Protein AF-A0A1Q4WUP4-F1 (afdb_monomer_lite)

Radius of gyration: 22.48 Å; chains: 1; bounding box: 53×57×58 Å

Structure (mmCIF, N/CA/C/O backbone):
data_AF-A0A1Q4WUP4-F1
#
_entry.id   AF-A0A1Q4WUP4-F1
#
loop_
_atom_site.group_PDB
_atom_site.id
_atom_site.type_symbol
_atom_site.label_atom_id
_atom_site.label_alt_id
_atom_site.label_comp_id
_atom_site.label_asym_id
_atom_site.label_entity_id
_atom_site.label_seq_id
_atom_site.pdbx_PDB_ins_code
_atom_site.Cartn_x
_atom_site.Cartn_y
_atom_site.Cartn_z
_atom_site.occupancy
_atom_site.B_iso_or_equiv
_atom_site.auth_seq_id
_atom_site.auth_comp_id
_atom_site.auth_asym_id
_atom_site.auth_atom_id
_atom_site.pdbx_PDB_model_num
ATOM 1 N N . MET A 1 1 ? -27.050 18.415 -31.823 1.00 23.70 1 MET A N 1
ATOM 2 C CA . MET A 1 1 ? -27.023 16.938 -31.839 1.00 23.70 1 MET A CA 1
ATOM 3 C C . MET A 1 1 ? -26.229 16.479 -30.618 1.00 23.70 1 MET A C 1
ATOM 5 O O . MET A 1 1 ? -25.042 16.746 -30.554 1.00 23.70 1 MET A O 1
ATOM 9 N N . ARG A 1 2 ? -26.955 15.962 -29.613 1.00 24.05 2 ARG A N 1
ATOM 10 C CA . ARG A 1 2 ? -26.541 15.319 -28.342 1.00 24.05 2 ARG A CA 1
ATOM 11 C C . ARG A 1 2 ? -25.259 15.834 -27.649 1.00 24.05 2 ARG A C 1
ATOM 13 O O . ARG A 1 2 ? -24.230 15.171 -27.670 1.00 24.05 2 ARG A O 1
ATOM 20 N N . SER A 1 3 ? -25.378 16.960 -26.938 1.00 24.42 3 SER A N 1
ATOM 21 C CA . SER A 1 3 ? -24.489 17.292 -25.812 1.00 24.42 3 SER A CA 1
ATOM 22 C C . SER A 1 3 ? -24.912 16.484 -24.587 1.00 24.42 3 SER A C 1
ATOM 24 O O . SER A 1 3 ? -26.007 16.696 -24.068 1.00 24.42 3 SER A O 1
ATOM 26 N N . ALA A 1 4 ? -24.064 15.566 -24.127 1.00 25.55 4 ALA A N 1
ATOM 27 C CA . ALA A 1 4 ? -24.210 14.939 -22.818 1.00 25.55 4 ALA A CA 1
ATOM 28 C C . ALA A 1 4 ? -23.512 15.826 -21.779 1.00 25.55 4 ALA A C 1
ATOM 30 O O . ALA A 1 4 ? -22.285 15.887 -21.705 1.00 25.55 4 ALA A O 1
ATOM 31 N N . ALA A 1 5 ? -24.331 16.576 -21.048 1.00 26.98 5 ALA A N 1
ATOM 32 C CA . ALA A 1 5 ? -23.943 17.367 -19.896 1.00 26.98 5 ALA A CA 1
ATOM 33 C C . ALA A 1 5 ? -23.616 16.474 -18.685 1.00 26.98 5 ALA A C 1
ATOM 35 O O . ALA A 1 5 ? -24.105 15.352 -18.573 1.00 26.98 5 ALA A O 1
ATOM 36 N N . ALA A 1 6 ? -22.778 17.033 -17.811 1.00 30.06 6 ALA A N 1
ATOM 37 C CA . ALA A 1 6 ? -22.670 16.810 -16.373 1.00 30.06 6 ALA A CA 1
ATOM 38 C C . ALA A 1 6 ? -23.381 15.576 -15.777 1.00 30.06 6 ALA A C 1
ATOM 40 O O . ALA A 1 6 ? -24.581 15.590 -15.529 1.00 30.06 6 ALA A O 1
ATOM 41 N N . TRP A 1 7 ? -22.585 14.583 -15.382 1.00 23.78 7 TRP A N 1
ATOM 42 C CA . TRP A 1 7 ? -22.935 13.651 -14.310 1.00 23.78 7 TRP A CA 1
ATOM 43 C C . TRP A 1 7 ? -21.713 13.482 -13.417 1.00 23.78 7 TRP A C 1
ATOM 45 O O . TRP A 1 7 ? -20.848 12.658 -13.694 1.00 23.78 7 TRP A O 1
ATOM 55 N N . LEU A 1 8 ? -21.590 14.301 -12.371 1.00 30.02 8 LEU A N 1
ATOM 56 C CA . LEU A 1 8 ? -20.570 14.065 -11.342 1.00 30.02 8 LEU A CA 1
ATOM 57 C C . LEU A 1 8 ? -21.006 14.419 -9.918 1.00 30.02 8 LEU A C 1
ATOM 59 O O . LEU A 1 8 ? -20.163 14.500 -9.031 1.00 30.02 8 LEU A O 1
ATOM 63 N N . VAL A 1 9 ? -22.306 14.571 -9.653 1.00 33.84 9 VAL A N 1
ATOM 64 C CA . VAL A 1 9 ? -22.780 14.723 -8.272 1.00 33.84 9 VAL A CA 1
ATOM 65 C C . VAL A 1 9 ? -24.050 13.914 -8.045 1.00 33.84 9 VAL A C 1
ATOM 67 O O . VAL A 1 9 ? -25.156 14.369 -8.305 1.00 33.84 9 VAL A O 1
ATOM 70 N N . THR A 1 10 ? -23.875 12.707 -7.514 1.00 26.08 10 THR A N 1
ATOM 71 C CA . THR A 1 10 ? -24.864 12.019 -6.674 1.00 26.08 10 THR A CA 1
ATOM 72 C C . THR A 1 10 ? -24.106 11.238 -5.597 1.00 26.08 10 THR A C 1
ATOM 74 O O . THR A 1 10 ? -23.396 10.286 -5.891 1.00 26.08 10 THR A O 1
ATOM 77 N N . ALA A 1 11 ? -24.211 11.713 -4.351 1.00 27.56 11 ALA A N 1
ATOM 78 C CA . ALA A 1 11 ? -23.998 11.028 -3.063 1.00 27.56 11 ALA A CA 1
ATOM 79 C C . ALA A 1 11 ? -22.734 10.170 -2.782 1.00 27.56 11 ALA A C 1
ATOM 81 O O . ALA A 1 11 ? -22.599 9.693 -1.659 1.00 27.56 11 ALA A O 1
ATOM 82 N N . ALA A 1 12 ? -21.773 10.011 -3.694 1.00 32.06 12 ALA A N 1
ATOM 83 C CA . ALA A 1 12 ? -20.482 9.378 -3.414 1.00 32.06 12 ALA A CA 1
ATOM 84 C C . ALA A 1 12 ? -19.382 10.448 -3.366 1.00 32.06 12 ALA A C 1
ATOM 86 O O . ALA A 1 12 ? -19.110 11.115 -4.366 1.00 32.06 12 ALA A O 1
ATOM 87 N N . ARG A 1 13 ? -18.738 10.626 -2.201 1.00 48.69 13 ARG A N 1
ATOM 88 C CA . ARG A 1 13 ? -17.675 11.634 -1.987 1.00 48.69 13 ARG A CA 1
ATOM 89 C C . ARG A 1 13 ? -16.483 11.465 -2.944 1.00 48.69 13 ARG A C 1
ATOM 91 O O . ARG A 1 13 ? -15.743 12.421 -3.155 1.00 48.69 13 ARG A O 1
ATOM 98 N N . SER A 1 14 ? -16.338 10.303 -3.584 1.00 53.84 14 SER A N 1
ATOM 99 C CA . SER A 1 14 ? -15.591 10.157 -4.835 1.00 53.84 14 SER A CA 1
ATOM 100 C C . SER A 1 14 ? -16.327 9.207 -5.785 1.00 53.84 14 SER A C 1
ATOM 102 O O . SER A 1 14 ? -16.764 8.136 -5.375 1.00 53.84 14 SER A O 1
ATOM 104 N N . SER A 1 15 ? -16.498 9.608 -7.045 1.00 65.94 15 SER A N 1
ATOM 105 C CA . SER A 1 15 ? -17.087 8.759 -8.101 1.00 65.94 15 SER A CA 1
ATOM 106 C C . SER A 1 15 ? -16.100 8.465 -9.231 1.00 65.94 15 SER A C 1
ATOM 108 O O . SER A 1 15 ? -16.466 7.845 -10.221 1.00 65.94 15 SER A O 1
ATOM 110 N N . ALA A 1 16 ? -14.861 8.948 -9.117 1.00 75.06 16 ALA A N 1
ATOM 111 C CA . ALA A 1 16 ? -13.862 8.893 -10.170 1.00 75.06 16 ALA A CA 1
ATOM 112 C C . ALA A 1 16 ? -12.556 8.305 -9.629 1.00 75.06 16 ALA A C 1
ATOM 114 O O . ALA A 1 16 ? -11.895 8.889 -8.769 1.00 75.06 16 ALA A O 1
ATOM 115 N N . MET A 1 17 ? -12.193 7.138 -10.143 1.00 84.88 17 MET A N 1
ATOM 116 C CA . MET A 1 17 ? -10.992 6.406 -9.795 1.00 84.88 17 MET A CA 1
ATOM 117 C C . MET A 1 17 ? -9.882 6.702 -10.805 1.00 84.88 17 MET A C 1
ATOM 119 O O . MET A 1 17 ? -10.059 6.590 -12.018 1.00 84.88 17 MET A O 1
ATOM 123 N N . SER A 1 18 ? -8.713 7.078 -10.288 1.00 86.31 18 SER A N 1
ATOM 124 C CA . SER A 1 18 ? -7.544 7.412 -11.103 1.00 86.31 18 SER A CA 1
ATOM 125 C C . SER A 1 18 ? -6.927 6.190 -11.802 1.00 86.31 18 SER A C 1
ATOM 127 O O . SER A 1 18 ? -7.108 5.051 -11.369 1.00 86.31 18 SER A O 1
ATOM 129 N N . VAL A 1 19 ? -6.111 6.444 -12.831 1.00 85.50 19 VAL A N 1
ATOM 130 C CA . VAL A 1 19 ? -5.297 5.424 -13.523 1.00 85.50 19 VAL A CA 1
ATOM 131 C C . VAL A 1 19 ? -4.411 4.651 -12.536 1.00 85.50 19 VAL A C 1
ATOM 133 O O . VAL A 1 19 ? -4.294 3.425 -12.609 1.00 85.50 19 VAL A O 1
ATOM 136 N N . SER A 1 20 ? -3.806 5.362 -11.576 1.00 85.19 20 SER A N 1
ATOM 137 C CA . SER A 1 20 ? -2.980 4.754 -10.528 1.00 85.19 20 SER A CA 1
ATOM 138 C C . SER A 1 20 ? -3.799 3.812 -9.646 1.00 85.19 20 SER A C 1
ATOM 140 O O . SER A 1 20 ? -3.404 2.670 -9.435 1.00 85.19 20 SER A O 1
ATOM 142 N N . SER A 1 21 ? -4.980 4.243 -9.198 1.00 88.25 21 SER A N 1
ATOM 143 C CA . SER A 1 21 ? -5.885 3.423 -8.386 1.00 88.25 21 SER A CA 1
ATOM 144 C C . SER A 1 21 ? -6.366 2.168 -9.128 1.00 88.25 21 SER A C 1
ATOM 146 O O . SER A 1 21 ? -6.365 1.093 -8.537 1.00 88.25 21 SER A O 1
ATOM 148 N N . CYS A 1 22 ? -6.678 2.265 -10.426 1.00 89.19 22 CYS A N 1
ATOM 149 C CA . CYS A 1 22 ? -7.007 1.090 -11.244 1.00 89.19 22 CYS A CA 1
ATOM 150 C C . CYS A 1 22 ? -5.829 0.104 -11.287 1.00 89.19 22 CYS A C 1
ATOM 152 O O . CYS A 1 22 ? -6.005 -1.090 -11.066 1.00 89.19 22 CYS A O 1
ATOM 154 N N . SER A 1 23 ? -4.608 0.619 -11.458 1.00 85.69 23 SER A N 1
ATOM 155 C CA . SER A 1 23 ? -3.386 -0.196 -11.446 1.00 85.69 23 SER A CA 1
ATOM 156 C C . SER A 1 23 ? -3.127 -0.860 -10.083 1.00 85.69 23 SER A C 1
ATOM 158 O O . SER A 1 23 ? -2.614 -1.972 -10.027 1.00 85.69 23 SER A O 1
ATOM 160 N N . GLN A 1 24 ? -3.481 -0.204 -8.970 1.00 88.25 24 GLN A N 1
ATOM 161 C CA . GLN A 1 24 ? -3.378 -0.789 -7.623 1.00 88.25 24 GLN A CA 1
ATOM 162 C C . GLN A 1 24 ? -4.351 -1.943 -7.396 1.00 88.25 24 GLN A C 1
ATOM 164 O O . GLN A 1 24 ? -4.005 -2.911 -6.716 1.00 88.25 24 GLN A O 1
ATOM 169 N N . LEU A 1 25 ? -5.573 -1.811 -7.916 1.00 90.44 25 LEU A N 1
ATOM 170 C CA . LEU A 1 25 ? -6.587 -2.856 -7.833 1.00 90.44 25 LEU A CA 1
ATOM 171 C C . LEU A 1 25 ? -6.236 -4.030 -8.744 1.00 90.44 25 LEU A C 1
ATOM 173 O O . LEU A 1 25 ? -6.410 -5.176 -8.349 1.00 90.44 25 LEU A O 1
ATOM 177 N N . ASP A 1 26 ? -5.689 -3.764 -9.927 1.00 90.12 26 ASP A N 1
ATOM 178 C CA . ASP A 1 26 ? -5.221 -4.789 -10.864 1.00 90.12 26 ASP A CA 1
ATOM 179 C C . ASP A 1 26 ? -4.095 -5.638 -10.270 1.00 90.12 26 ASP A C 1
ATOM 181 O O . ASP A 1 26 ? -4.154 -6.870 -10.296 1.00 90.12 26 ASP A O 1
ATOM 185 N N . ALA A 1 27 ? -3.146 -4.973 -9.604 1.00 86.69 27 ALA A N 1
ATOM 186 C CA . ALA A 1 27 ? -2.100 -5.612 -8.815 1.00 86.69 27 ALA A CA 1
ATOM 187 C C . ALA A 1 27 ? -2.635 -6.427 -7.621 1.00 86.69 27 ALA A C 1
ATOM 189 O O . ALA A 1 27 ? -1.848 -7.028 -6.908 1.00 86.69 27 ALA A O 1
ATOM 190 N N . ARG A 1 28 ? -3.952 -6.451 -7.374 1.00 87.88 28 ARG A N 1
ATOM 191 C CA . ARG A 1 28 ? -4.638 -7.292 -6.373 1.00 87.88 28 ARG A CA 1
ATOM 192 C C . ARG A 1 28 ? -5.738 -8.167 -6.985 1.00 87.88 28 ARG A C 1
ATOM 194 O O . ARG A 1 28 ? -6.458 -8.825 -6.243 1.00 87.88 28 ARG A O 1
ATOM 201 N N . GLY A 1 29 ? -5.871 -8.170 -8.315 1.00 89.19 29 GLY A N 1
ATOM 202 C CA . GLY A 1 29 ? -6.902 -8.914 -9.043 1.00 89.19 29 GLY A CA 1
ATOM 203 C C . GLY A 1 29 ? -8.320 -8.342 -8.927 1.00 89.19 29 GLY A C 1
ATOM 204 O O . GLY A 1 29 ? -9.273 -9.025 -9.271 1.00 89.19 29 GLY A O 1
ATOM 205 N N . LEU A 1 30 ? -8.484 -7.105 -8.450 1.00 91.31 30 LEU A N 1
ATOM 206 C CA . LEU A 1 30 ? -9.796 -6.512 -8.149 1.00 91.31 30 LEU A CA 1
ATOM 207 C C . LEU A 1 30 ? -10.330 -5.584 -9.247 1.00 91.31 30 LEU A C 1
ATOM 209 O O . LEU A 1 30 ? -11.505 -5.219 -9.230 1.00 91.31 30 LEU A O 1
ATOM 213 N N . VAL A 1 31 ? -9.481 -5.149 -10.184 1.00 91.69 31 VAL A N 1
ATOM 214 C CA . VAL A 1 31 ? -9.868 -4.105 -11.148 1.00 91.69 31 VAL A CA 1
ATOM 215 C C . VAL A 1 31 ? -11.014 -4.545 -12.057 1.00 91.69 31 VAL A C 1
ATOM 217 O O . VAL A 1 31 ? -11.894 -3.739 -12.332 1.00 91.69 31 VAL A O 1
ATOM 220 N N . GLU A 1 32 ? -11.043 -5.810 -12.484 1.00 90.50 32 GLU A N 1
ATOM 221 C CA . GLU A 1 32 ? -12.048 -6.313 -13.428 1.00 90.50 32 GLU A CA 1
ATOM 222 C C . GLU A 1 32 ? -13.454 -6.293 -12.820 1.00 90.50 32 GLU A C 1
ATOM 224 O O . GLU A 1 32 ? -14.410 -5.881 -13.478 1.00 90.50 32 GLU A O 1
ATOM 229 N N . GLU A 1 33 ? -13.584 -6.664 -11.543 1.00 90.25 33 GLU A N 1
ATOM 230 C CA . GLU A 1 33 ? -14.859 -6.611 -10.824 1.00 90.25 33 GLU A CA 1
ATOM 231 C C . GLU A 1 33 ? -15.370 -5.169 -10.690 1.00 90.25 33 GLU A C 1
ATOM 233 O O . GLU A 1 33 ? -16.548 -4.881 -10.941 1.00 90.25 33 GLU A O 1
ATOM 238 N N . VAL A 1 34 ? -14.480 -4.247 -10.317 1.00 90.12 34 VAL A N 1
ATOM 239 C CA . VAL A 1 34 ? -14.840 -2.844 -10.084 1.00 90.12 34 VAL A CA 1
ATOM 240 C C . VAL A 1 34 ? -15.124 -2.105 -11.394 1.00 90.12 34 VAL A C 1
ATOM 242 O O . VAL A 1 34 ? -16.024 -1.268 -11.439 1.00 90.12 34 VAL A O 1
ATOM 245 N N . ASP A 1 35 ? -14.403 -2.427 -12.466 1.00 89.12 35 ASP A N 1
ATOM 246 C CA . ASP A 1 35 ? -14.624 -1.871 -13.804 1.00 89.12 35 ASP A CA 1
ATOM 247 C C . ASP A 1 35 ? -15.947 -2.373 -14.396 1.00 89.12 35 ASP A C 1
ATOM 249 O O . ASP A 1 35 ? -16.762 -1.573 -14.850 1.00 89.12 35 ASP A O 1
ATOM 253 N N . ARG A 1 36 ? -16.242 -3.677 -14.272 1.00 88.31 36 ARG A N 1
ATOM 254 C CA . ARG A 1 36 ? -17.520 -4.272 -14.706 1.00 88.31 36 ARG A CA 1
ATOM 255 C C . ARG A 1 36 ? -18.736 -3.640 -14.026 1.00 88.31 36 ARG A C 1
ATOM 257 O O . ARG A 1 36 ? -19.803 -3.571 -14.626 1.00 88.31 36 ARG A O 1
ATOM 264 N N . THR A 1 37 ? -18.591 -3.222 -12.771 1.00 84.06 37 THR A N 1
ATOM 265 C CA . THR A 1 37 ? -19.657 -2.561 -11.996 1.00 84.06 37 THR A CA 1
ATOM 266 C C . THR A 1 37 ? -19.606 -1.032 -12.079 1.00 84.06 37 THR A C 1
ATOM 268 O O . THR A 1 37 ? -20.453 -0.354 -11.493 1.00 84.06 37 THR A O 1
ATOM 271 N N . GLY A 1 38 ? -18.631 -0.480 -12.805 1.00 82.50 38 GLY A N 1
ATOM 272 C CA . GLY A 1 38 ? -18.501 0.945 -13.068 1.00 82.50 38 GLY A CA 1
ATOM 273 C C . GLY A 1 38 ? -19.597 1.472 -13.992 1.00 82.50 38 GLY A C 1
ATOM 274 O O . GLY A 1 38 ? -20.246 0.734 -14.729 1.00 82.50 38 GLY A O 1
ATOM 275 N N . VAL A 1 39 ? -19.800 2.787 -13.958 1.00 78.62 39 VAL A N 1
ATOM 276 C CA . VAL A 1 39 ? -20.812 3.475 -14.777 1.00 78.62 39 VAL A CA 1
ATOM 277 C C . VAL A 1 39 ? -20.233 4.039 -16.075 1.00 78.62 39 VAL A C 1
ATOM 279 O O . VAL A 1 39 ? -20.983 4.440 -16.961 1.00 78.62 39 VAL A O 1
ATOM 282 N N . GLY A 1 40 ? -18.905 4.080 -16.210 1.00 79.56 40 GLY A N 1
ATOM 283 C CA . GLY A 1 40 ? -18.258 4.488 -17.450 1.00 79.56 40 GLY A CA 1
ATOM 284 C C . GLY A 1 40 ? -16.761 4.725 -17.317 1.00 79.56 40 GLY A C 1
ATOM 285 O O . GLY A 1 40 ? -16.195 4.736 -16.225 1.00 79.56 40 GLY A O 1
ATOM 286 N N . ARG A 1 41 ? -16.118 4.954 -18.459 1.00 85.69 41 ARG A N 1
ATOM 287 C CA . ARG A 1 41 ? -14.691 5.265 -18.562 1.00 85.69 41 ARG A CA 1
ATOM 288 C C . ARG A 1 41 ? -14.530 6.620 -19.233 1.00 85.69 41 ARG A C 1
ATOM 290 O O . ARG A 1 41 ? -15.128 6.871 -20.275 1.00 85.69 41 ARG A O 1
ATOM 297 N N . VAL A 1 42 ? -13.714 7.483 -18.642 1.00 79.75 42 VAL A N 1
ATOM 298 C CA . VAL A 1 42 ? -13.360 8.787 -19.210 1.00 79.75 42 VAL A CA 1
ATOM 299 C C . VAL A 1 42 ? -11.942 8.695 -19.751 1.00 79.75 42 VAL A C 1
ATOM 301 O O . VAL A 1 42 ? -10.999 8.571 -18.975 1.00 79.75 42 VAL A O 1
ATOM 304 N N . THR A 1 43 ? -11.785 8.742 -21.072 1.00 82.25 43 THR A N 1
ATOM 305 C CA . THR A 1 43 ? -10.479 8.750 -21.763 1.00 82.25 43 THR A CA 1
ATOM 306 C C . THR A 1 43 ? -9.966 10.161 -22.025 1.00 82.25 43 THR A C 1
ATOM 308 O O . THR A 1 43 ? -8.778 10.363 -22.252 1.00 82.25 43 THR A O 1
ATOM 311 N N . ASP A 1 44 ? -10.847 11.155 -21.950 1.00 78.81 44 ASP A N 1
ATOM 312 C CA . ASP A 1 44 ? -10.556 12.531 -22.319 1.00 78.81 44 ASP A CA 1
ATOM 313 C C . ASP A 1 44 ? -11.080 13.474 -21.248 1.00 78.81 44 ASP A C 1
ATOM 315 O O . ASP A 1 44 ? -12.285 13.577 -21.015 1.00 78.81 44 ASP A O 1
ATOM 319 N N . ILE A 1 45 ? -10.169 14.200 -20.607 1.00 72.19 45 ILE A N 1
ATOM 320 C CA . ILE A 1 45 ? -10.525 15.208 -19.613 1.00 72.19 45 ILE A CA 1
ATOM 321 C C . ILE A 1 45 ? -10.332 16.580 -20.243 1.00 72.19 45 ILE A C 1
ATOM 323 O O . ILE A 1 45 ? -9.222 16.957 -20.627 1.00 72.19 45 ILE A O 1
ATOM 327 N N . ARG A 1 46 ? -11.421 17.344 -20.324 1.00 66.94 46 ARG A N 1
ATOM 328 C CA . ARG A 1 46 ? -11.401 18.753 -20.721 1.00 66.94 46 ARG A CA 1
ATOM 329 C C . ARG A 1 46 ? -11.648 19.615 -19.491 1.00 66.94 46 ARG A C 1
ATOM 331 O O . ARG A 1 46 ? -12.767 19.711 -18.999 1.00 66.94 46 ARG A O 1
ATOM 338 N N . LEU A 1 47 ? -10.579 20.204 -18.968 1.00 57.59 47 LEU A N 1
ATOM 339 C CA . LEU A 1 47 ? -10.635 21.187 -17.890 1.00 57.59 47 LEU A CA 1
ATOM 340 C C . LEU A 1 47 ? -10.694 22.568 -18.538 1.00 57.59 47 LEU A C 1
ATOM 342 O O . LEU A 1 47 ? -9.690 23.066 -19.059 1.00 57.59 47 LEU A O 1
ATOM 346 N N . PHE A 1 48 ? -11.890 23.161 -18.529 1.00 57.28 48 PHE A N 1
ATOM 347 C CA . PHE A 1 48 ? -12.221 24.325 -19.357 1.00 57.28 48 PHE A CA 1
ATOM 348 C C . PHE A 1 48 ? -12.010 24.025 -20.861 1.00 57.28 48 PHE A C 1
ATOM 350 O O . PHE A 1 48 ? -11.674 22.908 -21.252 1.00 57.28 48 PHE A O 1
ATOM 357 N N . GLU A 1 49 ? -12.165 25.013 -21.743 1.00 54.22 49 GLU A N 1
ATOM 358 C CA . GLU A 1 49 ? -11.941 24.826 -23.193 1.00 54.22 49 GLU A CA 1
ATOM 359 C C . GLU A 1 49 ? -10.455 24.692 -23.591 1.00 54.22 49 GLU A C 1
ATOM 361 O O . GLU A 1 49 ? -10.118 24.709 -24.772 1.00 54.22 49 GLU A O 1
ATOM 366 N N . ARG A 1 50 ? -9.526 24.610 -22.627 1.00 57.03 50 ARG A N 1
ATOM 367 C CA . ARG A 1 50 ? -8.093 24.855 -22.883 1.00 57.03 50 ARG A CA 1
ATOM 368 C C . ARG A 1 50 ? -7.139 23.771 -22.434 1.00 57.03 50 ARG A C 1
ATOM 370 O O . ARG A 1 50 ? -6.055 23.664 -23.004 1.00 57.03 50 ARG A O 1
ATOM 377 N N . VAL A 1 51 ? -7.498 23.001 -21.413 1.00 59.31 51 VAL A N 1
ATOM 378 C CA . VAL A 1 51 ? -6.665 21.900 -20.935 1.00 59.31 51 VAL A CA 1
ATOM 379 C C . VAL A 1 51 ? -7.346 20.610 -21.344 1.00 59.31 51 VAL A C 1
ATOM 381 O O . VAL A 1 51 ? -8.305 20.172 -20.717 1.00 59.31 51 VAL A O 1
ATOM 384 N N . HIS A 1 52 ? -6.838 20.021 -22.422 1.00 71.75 52 HIS A N 1
ATOM 385 C CA . HIS A 1 52 ? -7.222 18.689 -22.865 1.00 71.75 52 HIS A CA 1
ATOM 386 C C . HIS A 1 52 ? -6.148 17.700 -22.421 1.00 71.75 52 HIS A C 1
ATOM 388 O O . HIS A 1 52 ? -4.970 17.829 -22.766 1.00 71.75 52 HIS A O 1
ATOM 394 N N . VAL A 1 53 ? -6.557 16.744 -21.599 1.00 74.62 53 VAL A N 1
ATOM 395 C CA . VAL A 1 53 ? -5.746 15.600 -21.203 1.00 74.62 53 VAL A CA 1
ATOM 396 C C . VAL A 1 53 ? -6.345 14.377 -21.881 1.00 74.62 53 VAL A C 1
ATOM 398 O O . VAL A 1 53 ? -7.400 13.895 -21.477 1.00 74.62 53 VAL A O 1
ATOM 401 N N . ASP A 1 54 ? -5.664 13.921 -22.925 1.00 80.69 54 ASP A N 1
ATOM 402 C CA . ASP A 1 54 ? -5.923 12.654 -23.604 1.00 80.69 54 ASP A CA 1
ATOM 403 C C . ASP A 1 54 ? -5.224 11.541 -22.808 1.00 80.69 54 ASP A C 1
ATOM 405 O O . ASP A 1 54 ? -3.993 11.426 -22.810 1.00 80.69 54 ASP A O 1
ATOM 409 N N . LEU A 1 55 ? -6.013 10.774 -22.056 1.00 81.44 55 LEU A N 1
ATOM 410 C CA . LEU A 1 55 ? -5.538 9.645 -21.260 1.00 81.44 55 LEU A CA 1
ATOM 411 C C . LEU A 1 55 ? -5.241 8.424 -22.135 1.00 81.44 55 LEU A C 1
ATOM 413 O O . LEU A 1 55 ? -4.411 7.610 -21.737 1.00 81.44 55 LEU A O 1
ATOM 417 N N . GLY A 1 56 ? -5.828 8.346 -23.336 1.00 82.19 56 GLY A N 1
ATOM 418 C CA . GLY A 1 56 ? -5.608 7.291 -24.329 1.00 82.19 56 GLY A CA 1
ATOM 419 C C . GLY A 1 56 ? -4.142 7.130 -24.737 1.00 82.19 56 GLY A C 1
ATOM 420 O O . GLY A 1 56 ? -3.706 6.044 -25.107 1.00 82.19 56 GLY A O 1
ATOM 421 N N . ARG A 1 57 ? -3.352 8.203 -24.619 1.00 80.88 57 ARG A N 1
ATOM 422 C CA . ARG A 1 57 ? -1.911 8.213 -24.927 1.00 80.88 57 ARG A CA 1
ATOM 423 C C . ARG A 1 57 ? -1.016 7.787 -23.767 1.00 80.88 57 ARG A C 1
ATOM 425 O O . ARG A 1 57 ? 0.208 7.801 -23.909 1.00 80.88 57 ARG A O 1
ATOM 432 N N . LEU A 1 58 ? -1.581 7.483 -22.601 1.00 80.88 58 LEU A N 1
ATOM 433 C CA . LEU A 1 58 ? -0.781 7.049 -21.464 1.00 80.88 58 LEU A CA 1
ATOM 434 C C . LEU A 1 58 ? -0.270 5.623 -21.696 1.00 80.88 58 LEU A C 1
ATOM 436 O O . LEU A 1 58 ? -1.045 4.762 -22.106 1.00 80.88 58 LEU A O 1
ATOM 440 N N . PRO A 1 59 ? 1.003 5.334 -21.371 1.00 79.56 59 PRO A N 1
ATOM 441 C CA . PRO A 1 59 ? 1.544 3.980 -21.406 1.00 79.56 59 PRO A CA 1
ATOM 442 C C . PRO A 1 59 ? 1.039 3.188 -20.187 1.00 79.56 59 PRO A C 1
ATOM 444 O O . PRO A 1 59 ? 1.794 2.858 -19.277 1.00 79.56 59 PRO A O 1
ATOM 447 N N . SER A 1 60 ? -0.270 2.955 -20.127 1.00 82.44 60 SER A N 1
ATOM 448 C CA . SER A 1 60 ? -0.957 2.232 -19.060 1.00 82.44 60 SER A CA 1
ATOM 449 C C . SER A 1 60 ? -1.999 1.298 -19.664 1.00 82.44 60 SER A C 1
ATOM 451 O O . SER A 1 60 ? -2.613 1.626 -20.674 1.00 82.44 60 SER A O 1
ATOM 453 N N . ARG A 1 61 ? -2.238 0.158 -19.005 1.00 84.00 61 ARG A N 1
ATOM 454 C CA . ARG A 1 61 ? -3.365 -0.740 -19.311 1.00 84.00 61 ARG A CA 1
ATOM 455 C C . ARG A 1 61 ? -4.725 -0.095 -19.036 1.00 84.00 61 ARG A C 1
ATOM 457 O O . ARG A 1 61 ? -5.722 -0.508 -19.618 1.00 84.00 61 ARG A O 1
ATOM 464 N N 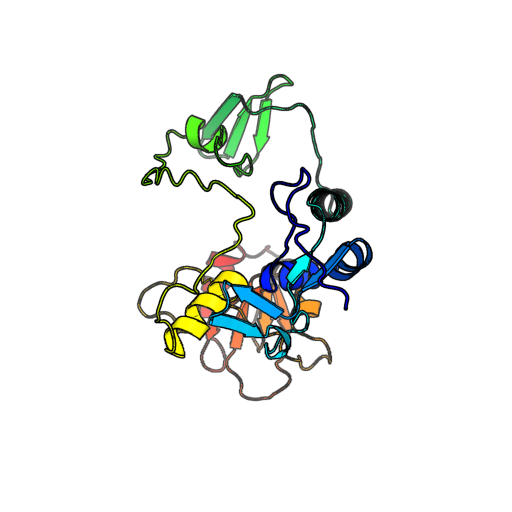. PHE A 1 62 ? -4.750 0.940 -18.195 1.00 88.31 62 PHE A N 1
ATOM 465 C CA . PHE A 1 62 ? -5.949 1.682 -17.819 1.00 88.31 62 PHE A CA 1
ATOM 466 C C . PHE A 1 62 ? -5.833 3.138 -18.293 1.00 88.31 62 PHE A C 1
ATOM 468 O O . PHE A 1 62 ? -5.739 4.040 -17.461 1.00 88.31 62 PHE A O 1
ATOM 475 N N . PRO A 1 63 ? -5.789 3.416 -19.613 1.00 89.00 63 PRO A N 1
ATOM 476 C CA . PRO A 1 63 ? -5.627 4.768 -20.153 1.00 89.00 63 PRO A CA 1
ATOM 477 C C . PRO A 1 63 ? -6.936 5.582 -20.046 1.00 89.00 63 PRO A C 1
ATOM 479 O O . PRO A 1 63 ? -7.378 6.237 -20.987 1.00 89.00 63 PRO A O 1
ATOM 482 N N . TYR A 1 64 ? -7.599 5.497 -18.894 1.00 82.12 64 TYR A N 1
ATOM 483 C CA . TYR A 1 64 ? -8.881 6.106 -18.581 1.00 82.12 64 TYR A CA 1
ATOM 484 C C . TYR A 1 64 ? -9.027 6.332 -17.074 1.00 82.12 64 TYR A C 1
ATOM 486 O O . TYR A 1 64 ? -8.408 5.665 -16.247 1.00 82.12 64 TYR A O 1
ATOM 494 N N . MET A 1 65 ? -9.886 7.277 -16.714 1.00 84.56 65 MET A N 1
ATOM 495 C CA . MET A 1 65 ? -10.424 7.416 -15.368 1.00 84.56 65 MET A CA 1
ATOM 496 C C . MET A 1 65 ? -11.702 6.582 -15.282 1.00 84.56 65 MET A C 1
ATOM 498 O O . MET A 1 65 ? -12.610 6.752 -16.099 1.00 84.56 65 MET A O 1
ATOM 502 N N . LEU A 1 66 ? -11.763 5.660 -14.326 1.00 85.31 66 LEU A N 1
ATOM 503 C CA . LEU A 1 66 ? -12.933 4.811 -14.135 1.00 85.31 66 LEU A CA 1
ATOM 504 C C . LEU A 1 66 ? -13.956 5.560 -13.284 1.00 85.31 66 LEU A C 1
ATOM 506 O O . LEU A 1 66 ? -13.662 5.948 -12.155 1.00 85.31 66 LEU A O 1
ATOM 510 N N . ILE A 1 67 ? -15.159 5.761 -13.812 1.00 84.19 67 ILE A N 1
ATOM 511 C CA . ILE A 1 67 ? -16.265 6.329 -13.051 1.00 84.19 67 ILE A CA 1
ATOM 512 C C . ILE A 1 67 ? -17.007 5.170 -12.398 1.00 84.19 67 ILE A C 1
ATOM 514 O O . ILE A 1 67 ? -17.602 4.333 -13.074 1.00 84.19 67 ILE A O 1
ATOM 518 N N . THR A 1 68 ? -16.941 5.095 -11.076 1.00 82.38 68 THR A N 1
ATOM 519 C CA . THR A 1 68 ? -17.588 4.044 -10.294 1.00 82.38 68 THR A CA 1
ATOM 520 C C . THR A 1 68 ? -17.994 4.606 -8.933 1.00 82.38 68 THR A C 1
ATOM 522 O O . THR A 1 68 ? -17.218 5.350 -8.323 1.00 82.38 68 THR A O 1
ATOM 525 N N . PRO A 1 69 ? -19.209 4.306 -8.448 1.00 80.31 69 PRO A N 1
ATOM 526 C CA . PRO A 1 69 ? -19.602 4.648 -7.092 1.00 80.31 69 PRO A CA 1
ATOM 527 C C . PRO A 1 69 ? -18.628 4.084 -6.054 1.00 80.31 69 PRO A C 1
ATOM 529 O O . PRO A 1 69 ? -18.194 2.937 -6.151 1.00 80.31 69 PRO A O 1
ATOM 532 N N . GLN A 1 70 ? -18.347 4.864 -5.010 1.00 82.06 70 GLN A N 1
ATOM 533 C CA . GLN A 1 70 ? -17.432 4.466 -3.936 1.00 82.06 70 GLN A CA 1
ATOM 534 C C . GLN A 1 70 ? -17.799 3.111 -3.299 1.00 82.06 70 GLN A C 1
ATOM 536 O O . GLN A 1 70 ? -16.908 2.311 -3.025 1.00 82.06 70 GLN A O 1
ATOM 541 N N . TYR A 1 71 ? -19.095 2.806 -3.155 1.00 83.31 71 TYR A N 1
ATOM 542 C CA . TYR A 1 71 ? -19.553 1.544 -2.563 1.00 83.31 71 TYR A CA 1
ATOM 543 C C . TYR A 1 71 ? -19.130 0.301 -3.366 1.00 83.31 71 TYR A C 1
ATOM 545 O O . TYR A 1 71 ? -18.966 -0.766 -2.782 1.00 83.31 71 TYR A O 1
ATOM 553 N N . ASN A 1 72 ? -18.932 0.403 -4.689 1.00 87.62 72 ASN A N 1
ATOM 554 C CA . ASN A 1 72 ? -18.438 -0.724 -5.490 1.00 87.62 72 ASN A CA 1
ATOM 555 C C . ASN A 1 72 ? -16.993 -1.058 -5.115 1.00 87.62 72 ASN A C 1
ATOM 557 O O . ASN A 1 72 ? -16.640 -2.227 -4.984 1.00 87.62 72 ASN A O 1
ATOM 561 N N . VAL A 1 73 ? -16.178 -0.019 -4.916 1.00 90.19 73 VAL A N 1
ATOM 562 C CA . VAL A 1 73 ? -14.779 -0.156 -4.504 1.00 90.19 73 VAL A CA 1
ATOM 563 C C . VAL A 1 73 ? -14.704 -0.713 -3.086 1.00 90.19 73 VAL A C 1
ATOM 565 O O . VAL A 1 73 ? -13.985 -1.677 -2.846 1.00 90.19 73 VAL A O 1
ATOM 568 N N . GLU A 1 74 ? -15.472 -0.143 -2.155 1.00 91.38 74 GLU A N 1
ATOM 569 C CA . GLU A 1 74 ? -15.509 -0.594 -0.760 1.00 91.38 74 GLU A CA 1
ATOM 570 C C . GLU A 1 74 ? -15.974 -2.043 -0.640 1.00 91.38 74 GLU A C 1
ATOM 572 O O . GLU A 1 74 ? -15.359 -2.811 0.093 1.00 91.38 74 GLU A O 1
ATOM 577 N N . ARG A 1 75 ? -16.996 -2.450 -1.404 1.00 91.06 75 ARG A N 1
ATOM 578 C CA . ARG A 1 75 ? -17.473 -3.838 -1.427 1.00 91.06 75 ARG A CA 1
ATOM 579 C C . ARG A 1 75 ? -16.393 -4.806 -1.910 1.00 91.06 75 ARG A C 1
ATOM 581 O O . ARG A 1 75 ? -16.177 -5.820 -1.252 1.00 91.06 75 ARG A O 1
ATOM 588 N N . ALA A 1 76 ? -15.713 -4.494 -3.014 1.00 91.94 76 ALA A N 1
ATOM 589 C CA . ALA A 1 76 ? -14.644 -5.345 -3.545 1.00 91.94 76 ALA A CA 1
ATOM 590 C C . ALA A 1 76 ? -13.466 -5.456 -2.559 1.00 91.94 76 ALA A C 1
ATOM 592 O O . ALA A 1 76 ? -12.943 -6.543 -2.316 1.00 91.94 76 ALA A O 1
ATOM 593 N N . LEU A 1 77 ? -13.076 -4.340 -1.931 1.00 92.81 77 LEU A N 1
ATOM 594 C CA . LEU A 1 77 ? -12.018 -4.327 -0.918 1.00 92.81 77 LEU A CA 1
ATOM 595 C C . LEU A 1 77 ? -12.414 -5.096 0.347 1.00 92.81 77 LEU A C 1
ATOM 597 O O . LEU A 1 77 ? -11.598 -5.848 0.873 1.00 92.81 77 LEU A O 1
ATOM 601 N N . LEU A 1 78 ? -13.652 -4.932 0.818 1.00 93.44 78 LEU A N 1
ATOM 602 C CA . LEU A 1 78 ? -14.183 -5.641 1.980 1.00 93.44 78 LEU A CA 1
ATOM 603 C C . LEU A 1 78 ? -14.199 -7.152 1.741 1.00 93.44 78 LEU A C 1
ATOM 605 O O . LEU A 1 78 ? -13.689 -7.900 2.570 1.00 93.44 78 LEU A O 1
ATOM 609 N N . ALA A 1 79 ? -14.735 -7.591 0.599 1.00 92.25 79 ALA A N 1
ATOM 610 C CA . ALA A 1 79 ? -14.771 -9.003 0.234 1.00 92.25 79 ALA A CA 1
ATOM 611 C C . ALA A 1 79 ? -13.359 -9.605 0.222 1.00 92.25 79 ALA A C 1
ATOM 613 O O . ALA A 1 79 ? -13.114 -10.625 0.864 1.00 92.25 79 ALA A O 1
ATOM 614 N N . ARG A 1 80 ? -12.405 -8.914 -0.415 1.00 91.56 80 ARG A N 1
ATOM 615 C CA . ARG A 1 80 ? -11.010 -9.361 -0.475 1.00 91.56 80 ARG A CA 1
ATOM 616 C C . ARG A 1 80 ? -10.330 -9.396 0.891 1.00 91.56 80 ARG A C 1
ATOM 618 O O . ARG A 1 80 ? -9.532 -10.295 1.145 1.00 91.56 80 ARG A O 1
ATOM 625 N N . ALA A 1 81 ? -10.608 -8.418 1.753 1.00 92.44 81 ALA A N 1
ATOM 626 C CA . ALA A 1 81 ? -10.053 -8.369 3.101 1.00 92.44 81 ALA A CA 1
ATOM 627 C C . ALA A 1 81 ? -10.552 -9.550 3.945 1.00 92.44 81 ALA A C 1
ATOM 629 O O . ALA A 1 81 ? -9.748 -10.218 4.589 1.00 92.44 81 ALA A O 1
ATOM 630 N N . VAL A 1 82 ? -11.855 -9.841 3.895 1.00 94.62 82 VAL A N 1
ATOM 631 C CA . VAL A 1 82 ? -12.454 -10.981 4.604 1.00 94.62 82 VAL A CA 1
ATOM 632 C C . VAL A 1 82 ? -11.914 -12.309 4.070 1.00 94.62 82 VAL A C 1
ATOM 634 O O . VAL A 1 82 ? -11.543 -13.169 4.861 1.00 94.62 82 VAL A O 1
ATOM 637 N N . GLU A 1 83 ? -11.789 -12.463 2.749 1.00 92.06 83 GLU A N 1
ATOM 638 C CA . GLU A 1 83 ? -11.171 -13.645 2.126 1.00 92.06 83 GLU A CA 1
ATOM 639 C C . GLU A 1 83 ? -9.711 -13.840 2.570 1.00 92.06 83 GLU A C 1
ATOM 641 O O . GLU A 1 83 ? -9.255 -14.964 2.758 1.00 92.06 83 GLU A O 1
ATOM 646 N N . ALA A 1 84 ? -8.981 -12.746 2.796 1.00 89.31 84 ALA A N 1
ATOM 647 C CA . ALA A 1 84 ? -7.629 -12.777 3.348 1.00 89.31 84 ALA A CA 1
ATOM 648 C C . ALA A 1 84 ? -7.582 -13.034 4.871 1.00 89.31 84 ALA A C 1
ATOM 650 O O . ALA A 1 84 ? -6.495 -13.048 5.445 1.00 89.31 84 ALA A O 1
ATOM 651 N N . GLY A 1 85 ? -8.731 -13.223 5.530 1.00 93.44 85 GLY A N 1
ATOM 652 C CA . GLY A 1 85 ? -8.838 -13.518 6.961 1.00 93.44 85 GLY A CA 1
ATOM 653 C C . GLY A 1 85 ? -9.015 -12.297 7.867 1.00 93.44 85 GLY A C 1
ATOM 654 O O . GLY A 1 85 ? -8.933 -12.430 9.088 1.00 93.44 85 GLY A O 1
ATOM 655 N N . ALA A 1 86 ? -9.261 -11.102 7.319 1.00 95.31 86 ALA A N 1
ATOM 656 C CA . ALA A 1 86 ? -9.495 -9.916 8.138 1.00 95.31 86 ALA A CA 1
ATOM 657 C C . ALA A 1 86 ? -10.830 -10.013 8.895 1.00 95.31 86 ALA A C 1
ATOM 659 O O . ALA A 1 86 ? -11.888 -10.247 8.307 1.00 95.31 86 ALA A O 1
ATOM 660 N N . ARG A 1 87 ? -10.795 -9.754 10.206 1.00 94.88 87 ARG A N 1
ATOM 661 C CA . ARG A 1 87 ? -11.996 -9.609 11.034 1.00 94.88 87 ARG A CA 1
ATOM 662 C C . ARG A 1 87 ? -12.461 -8.156 11.020 1.00 94.88 87 ARG A C 1
ATOM 664 O O . ARG A 1 87 ? -11.742 -7.274 11.479 1.00 94.88 87 ARG A O 1
ATOM 671 N N . ILE A 1 88 ? -13.685 -7.923 10.554 1.00 94.62 88 ILE A N 1
ATOM 672 C CA . ILE A 1 88 ? -14.304 -6.595 10.545 1.00 94.62 88 ILE A CA 1
ATOM 673 C C . ILE A 1 88 ? -15.297 -6.498 11.697 1.00 94.62 88 ILE A C 1
ATOM 675 O O . ILE A 1 88 ? -16.221 -7.304 11.798 1.00 94.62 88 ILE A O 1
ATOM 679 N N . VAL A 1 89 ? -15.092 -5.517 12.573 1.00 93.00 89 VAL A N 1
ATOM 680 C CA . VAL A 1 89 ? -15.995 -5.224 13.687 1.00 93.00 89 VAL A CA 1
ATOM 681 C C . VAL A 1 89 ? -16.663 -3.885 13.406 1.00 93.00 89 VAL A C 1
ATOM 683 O O . VAL A 1 89 ? -16.002 -2.848 13.375 1.00 93.00 89 VAL A O 1
ATOM 686 N N . TYR A 1 90 ? -17.968 -3.924 13.156 1.00 92.94 90 TYR A N 1
ATOM 687 C CA . TYR A 1 90 ? -18.782 -2.727 12.970 1.00 92.94 90 TYR A CA 1
ATOM 688 C C . TYR A 1 90 ? -19.207 -2.144 14.318 1.00 92.94 90 TYR A C 1
ATOM 690 O O . TYR A 1 90 ? -19.097 -2.803 15.350 1.00 92.94 90 TYR A O 1
ATOM 698 N N . ASP A 1 91 ? -19.642 -0.883 14.299 1.00 91.62 91 ASP A N 1
ATOM 699 C CA . ASP A 1 91 ? -20.106 -0.143 15.482 1.00 91.62 91 ASP A CA 1
ATOM 700 C C . ASP A 1 91 ? -19.071 -0.042 16.624 1.00 91.62 91 ASP A C 1
ATOM 702 O O . ASP A 1 91 ? -19.393 0.268 17.769 1.00 91.62 91 ASP A O 1
ATOM 706 N N . ALA A 1 92 ? -17.791 -0.234 16.295 1.00 93.12 92 ALA A N 1
ATOM 707 C CA . ALA A 1 92 ? -16.655 -0.163 17.207 1.00 93.12 92 ALA A CA 1
ATOM 708 C C . ALA A 1 92 ? -15.881 1.153 17.022 1.00 93.12 92 ALA A C 1
ATOM 710 O O . ALA A 1 92 ? -14.726 1.170 16.596 1.00 93.12 92 ALA A O 1
ATOM 711 N N . ALA A 1 93 ? -16.533 2.283 17.307 1.00 94.31 93 ALA A N 1
ATOM 712 C CA . ALA A 1 93 ? -15.880 3.588 17.232 1.00 94.31 93 ALA A CA 1
ATOM 713 C C . ALA A 1 93 ? -14.734 3.689 18.256 1.00 94.31 93 ALA A C 1
ATOM 715 O O . ALA A 1 93 ? -14.939 3.435 19.444 1.00 94.31 93 ALA A O 1
ATOM 716 N N . VAL A 1 94 ? -13.544 4.078 17.790 1.00 94.81 94 VAL A N 1
ATOM 717 C CA . VAL A 1 94 ? -12.354 4.265 18.633 1.00 94.81 94 VAL A CA 1
ATOM 718 C C . VAL A 1 94 ? -12.511 5.513 19.494 1.00 94.81 94 VAL A C 1
ATOM 720 O O . VAL A 1 94 ? -12.724 6.606 18.969 1.00 94.81 94 VAL A O 1
ATOM 723 N N . THR A 1 95 ? -12.368 5.355 20.808 1.00 94.12 95 THR A N 1
ATOM 724 C CA . THR A 1 95 ? -12.472 6.450 21.785 1.00 94.12 95 THR A CA 1
ATOM 725 C C . THR A 1 95 ? -11.130 6.807 22.414 1.00 94.12 95 THR A C 1
ATOM 727 O O . THR A 1 95 ? -10.904 7.974 22.732 1.00 94.12 95 THR A O 1
ATOM 730 N N . ALA A 1 96 ? -10.222 5.840 22.554 1.00 94.00 96 ALA A N 1
ATOM 731 C CA . ALA A 1 96 ? -8.873 6.068 23.054 1.00 94.00 96 ALA A CA 1
ATOM 732 C C . ALA A 1 96 ? -7.874 5.075 22.451 1.00 94.00 96 ALA A C 1
ATOM 734 O O . ALA A 1 96 ? -8.233 3.970 22.045 1.00 94.00 96 ALA A O 1
ATOM 735 N N . VAL A 1 97 ? -6.607 5.490 22.411 1.00 96.25 97 VAL A N 1
ATOM 736 C CA . VAL A 1 97 ? -5.473 4.651 22.017 1.00 96.25 97 VAL A CA 1
ATOM 737 C C . VAL A 1 97 ? -4.373 4.819 23.058 1.00 96.25 97 VAL A C 1
ATOM 739 O O . VAL A 1 97 ? -3.992 5.945 23.378 1.00 96.25 97 VAL A O 1
ATOM 742 N N . ARG A 1 98 ? -3.869 3.706 23.590 1.00 93.69 98 ARG A N 1
ATOM 743 C CA . ARG A 1 98 ? -2.756 3.648 24.549 1.00 93.69 98 ARG A CA 1
ATOM 744 C C . ARG A 1 98 ? -1.685 2.710 23.999 1.00 93.69 98 ARG A C 1
ATOM 746 O O . ARG A 1 98 ? -2.021 1.760 23.309 1.00 93.69 98 ARG A O 1
ATOM 753 N N . GLN A 1 99 ? -0.409 2.969 24.259 1.00 94.00 99 GLN A N 1
ATOM 754 C CA . GLN A 1 99 ? 0.679 2.098 23.799 1.00 94.00 99 GLN A CA 1
ATOM 755 C C . GLN A 1 99 ? 1.775 1.968 24.851 1.00 94.00 99 GLN A C 1
ATOM 757 O O . GLN A 1 99 ? 1.981 2.880 25.654 1.00 94.00 99 GLN A O 1
ATOM 762 N N . ASP A 1 100 ? 2.486 0.849 24.807 1.00 92.50 100 ASP A N 1
ATOM 763 C CA . ASP A 1 100 ? 3.663 0.556 25.619 1.00 92.50 100 ASP A CA 1
ATOM 764 C C . ASP A 1 100 ? 4.751 -0.117 24.759 1.00 92.50 100 ASP A C 1
ATOM 766 O O . ASP A 1 100 ? 4.665 -0.142 23.532 1.00 92.50 100 ASP A O 1
ATOM 770 N N . ALA A 1 101 ? 5.804 -0.642 25.392 1.00 93.00 101 ALA A N 1
ATOM 771 C CA . ALA A 1 101 ? 6.935 -1.255 24.694 1.00 93.00 101 ALA A CA 1
ATOM 772 C C . ALA A 1 101 ? 6.579 -2.526 23.893 1.00 93.00 101 ALA A C 1
ATOM 774 O O . ALA A 1 101 ? 7.382 -2.967 23.075 1.00 93.00 101 ALA A O 1
ATOM 775 N N . THR A 1 102 ? 5.411 -3.122 24.133 1.00 92.19 102 THR A N 1
ATOM 776 C CA . THR A 1 102 ? 4.991 -4.418 23.579 1.00 92.19 102 THR A CA 1
ATOM 777 C C . THR A 1 102 ? 3.805 -4.320 22.622 1.00 92.19 102 THR A C 1
ATOM 779 O O . THR A 1 102 ? 3.414 -5.327 22.047 1.00 92.19 102 THR A O 1
ATOM 782 N N . GLY A 1 103 ? 3.197 -3.142 22.453 1.00 94.31 103 GLY A N 1
ATOM 783 C CA . GLY A 1 103 ? 2.084 -2.948 21.522 1.00 94.31 103 GLY A CA 1
ATOM 784 C C . GLY A 1 103 ? 1.156 -1.802 21.911 1.00 94.31 103 GLY A C 1
ATOM 785 O O . GLY A 1 103 ? 1.512 -0.917 22.692 1.00 94.31 103 GLY A O 1
ATOM 786 N N . ALA A 1 104 ? -0.054 -1.831 21.359 1.00 96.50 104 ALA A N 1
ATOM 787 C CA . ALA A 1 104 ? -1.071 -0.807 21.531 1.00 96.50 104 ALA A CA 1
ATOM 788 C C . ALA A 1 104 ? -2.452 -1.388 21.870 1.00 96.50 104 ALA A C 1
ATOM 790 O O . ALA A 1 104 ? -2.857 -2.448 21.393 1.00 96.50 104 ALA A O 1
ATOM 791 N N . GLU A 1 105 ? -3.184 -0.644 22.691 1.00 96.69 105 GLU A N 1
ATOM 792 C CA . GLU A 1 105 ? -4.569 -0.871 23.082 1.00 96.69 105 GLU A CA 1
ATOM 793 C C . GLU A 1 105 ? -5.476 0.187 22.475 1.00 96.69 105 GLU A C 1
ATOM 795 O O . GLU A 1 105 ? -5.164 1.380 22.484 1.00 96.69 105 GLU A O 1
ATOM 800 N N . VAL A 1 106 ? -6.625 -0.262 21.987 1.00 96.81 106 VAL A N 1
ATOM 801 C CA . VAL A 1 106 ? -7.667 0.576 21.406 1.00 96.81 106 VAL A CA 1
ATOM 802 C C . VAL A 1 106 ? -8.950 0.356 22.185 1.00 96.81 106 VAL A C 1
ATOM 804 O O . VAL A 1 106 ? -9.481 -0.756 22.203 1.00 96.81 106 VAL A O 1
ATOM 807 N N . ASP A 1 107 ? -9.461 1.417 22.799 1.00 96.12 107 ASP A N 1
ATOM 808 C CA . ASP A 1 107 ? -10.758 1.387 23.463 1.00 96.12 107 ASP A CA 1
ATOM 809 C C . ASP A 1 107 ? -11.868 1.739 22.478 1.00 96.12 107 ASP A C 1
ATOM 811 O O . ASP A 1 107 ? -11.747 2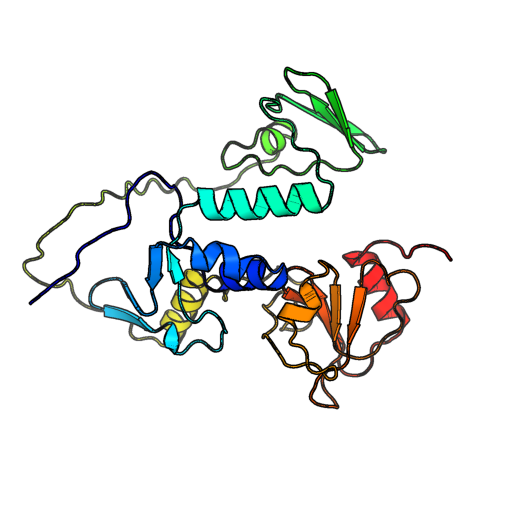.655 21.657 1.00 96.12 107 ASP A O 1
ATOM 815 N N . THR A 1 108 ? -12.978 1.024 22.604 1.00 95.38 108 THR A N 1
ATOM 816 C CA . THR A 1 108 ? -14.220 1.271 21.874 1.00 95.38 108 THR A CA 1
ATOM 817 C C . THR A 1 108 ? -15.404 1.148 22.829 1.00 95.38 108 THR A C 1
ATOM 819 O O . THR A 1 108 ? -15.265 0.632 23.940 1.00 95.38 108 THR A O 1
ATOM 822 N N . ALA A 1 109 ? -16.602 1.544 22.393 1.00 90.38 109 ALA A N 1
ATOM 823 C CA . ALA A 1 109 ? -17.819 1.320 23.180 1.00 90.38 109 ALA A CA 1
ATOM 824 C C . ALA A 1 109 ? -18.102 -0.176 23.449 1.00 90.38 109 ALA A C 1
ATOM 826 O O . ALA A 1 109 ? -18.756 -0.511 24.432 1.00 90.38 109 ALA A O 1
ATOM 827 N N . GLY A 1 110 ? -17.601 -1.068 22.586 1.00 89.25 110 GLY A N 1
ATOM 828 C CA . GLY A 1 110 ? -17.775 -2.519 22.688 1.00 89.25 110 GLY A CA 1
ATOM 829 C C . GLY A 1 110 ? -16.660 -3.254 23.441 1.00 89.25 110 GLY A C 1
ATOM 830 O O . GLY A 1 110 ? -16.698 -4.480 23.498 1.00 89.25 110 GLY A O 1
ATOM 831 N N . GLY A 1 111 ? -15.667 -2.541 23.986 1.00 93.06 111 GLY A N 1
ATOM 832 C CA . GLY A 1 111 ? -14.531 -3.118 24.712 1.00 93.06 111 GLY A CA 1
ATOM 833 C C . GLY A 1 111 ? -13.165 -2.674 24.181 1.00 93.06 111 GLY A C 1
ATOM 834 O O . GLY A 1 111 ? -13.073 -1.830 23.284 1.00 93.06 111 GLY A O 1
ATOM 835 N N . THR A 1 112 ? -12.112 -3.260 24.752 1.00 95.69 112 THR A N 1
ATOM 836 C CA . THR A 1 112 ? -10.706 -2.940 24.460 1.00 95.69 112 THR A CA 1
ATOM 837 C C . THR A 1 112 ? -10.063 -4.026 23.598 1.00 95.69 112 THR A C 1
ATOM 839 O O . THR A 1 112 ? -10.225 -5.219 23.858 1.00 95.69 112 THR A O 1
ATOM 842 N N . TYR A 1 113 ? -9.299 -3.609 22.588 1.00 95.19 113 TYR A N 1
ATOM 843 C CA . TYR A 1 113 ? -8.562 -4.483 21.673 1.00 95.19 113 TYR A CA 1
ATOM 844 C C . TYR A 1 113 ? -7.059 -4.239 21.799 1.00 95.19 113 TYR A C 1
ATOM 846 O O . TYR A 1 113 ? -6.629 -3.089 21.787 1.00 95.19 113 TYR A O 1
ATOM 854 N N . ARG A 1 114 ? -6.263 -5.311 21.878 1.00 95.50 114 ARG A N 1
ATOM 855 C CA . ARG A 1 114 ? -4.793 -5.263 21.916 1.00 95.50 114 ARG A CA 1
ATOM 856 C C . ARG A 1 114 ? -4.214 -5.733 20.580 1.00 95.50 114 ARG A C 1
ATOM 858 O O . ARG A 1 114 ? -4.684 -6.731 20.037 1.00 95.50 114 ARG A O 1
ATOM 865 N N . ALA A 1 115 ? -3.200 -5.039 20.076 1.00 95.44 115 ALA A N 1
ATOM 866 C CA . ALA A 1 115 ? -2.451 -5.419 18.880 1.00 95.44 115 ALA A CA 1
ATOM 867 C C . ALA A 1 115 ? -1.001 -4.922 18.958 1.00 95.44 115 ALA A C 1
ATOM 869 O O . ALA A 1 115 ? -0.712 -3.972 19.684 1.00 95.44 115 ALA A O 1
ATOM 870 N N . ASP A 1 116 ? -0.100 -5.506 18.169 1.00 95.44 116 ASP A N 1
ATOM 871 C CA . ASP A 1 116 ? 1.287 -5.024 18.068 1.00 95.44 116 ASP A CA 1
ATOM 872 C C . ASP A 1 116 ? 1.353 -3.630 17.418 1.00 95.44 116 ASP A C 1
ATOM 874 O O . ASP A 1 116 ? 2.192 -2.802 17.769 1.00 95.44 116 ASP A O 1
ATOM 878 N N . TYR A 1 117 ? 0.424 -3.349 16.495 1.00 93.88 117 TYR A N 1
ATOM 879 C CA . TYR A 1 117 ? 0.329 -2.082 15.773 1.00 93.88 117 TYR A CA 1
ATOM 880 C C . TYR A 1 117 ? -1.120 -1.622 15.607 1.00 93.88 117 TYR A C 1
ATOM 882 O O . TYR A 1 117 ? -2.030 -2.424 15.396 1.00 93.88 117 TYR A O 1
ATOM 890 N N . VAL A 1 118 ? -1.315 -0.301 15.612 1.00 94.94 118 VAL A N 1
ATOM 891 C CA . VAL A 1 118 ? -2.593 0.361 15.318 1.00 94.94 118 VAL A CA 1
ATOM 892 C C . VAL A 1 118 ? -2.390 1.344 14.171 1.00 94.94 118 VAL A C 1
ATOM 894 O O . VAL A 1 118 ? -1.475 2.166 14.196 1.00 94.94 118 VAL A O 1
ATOM 897 N N . VAL A 1 119 ? -3.261 1.278 13.161 1.00 95.62 119 VAL A N 1
ATOM 898 C CA . VAL A 1 119 ? -3.214 2.153 11.982 1.00 95.62 119 VAL A CA 1
ATOM 899 C C . VAL A 1 119 ? -4.503 2.967 11.897 1.00 95.62 119 VAL A C 1
ATOM 901 O O . VAL A 1 119 ? -5.592 2.413 11.779 1.00 95.62 119 VAL A O 1
ATOM 904 N N . GLY A 1 120 ? -4.386 4.297 11.932 1.00 93.62 120 GLY A N 1
ATOM 905 C CA . GLY A 1 120 ? -5.525 5.209 11.795 1.00 93.62 120 GLY A CA 1
ATOM 906 C C . GLY A 1 120 ? -5.976 5.363 10.342 1.00 93.62 120 GLY A C 1
ATOM 907 O O . GLY A 1 120 ? -5.403 6.157 9.595 1.00 93.62 120 GLY A O 1
ATOM 908 N N . THR A 1 121 ? -7.012 4.624 9.939 1.00 93.75 121 THR A N 1
ATOM 909 C CA . THR A 1 121 ? -7.688 4.754 8.630 1.00 93.75 121 THR A CA 1
ATOM 910 C C . THR A 1 121 ? -9.081 5.386 8.760 1.00 93.75 121 THR A C 1
ATOM 912 O O . THR A 1 121 ? -9.994 5.088 7.998 1.00 93.75 121 THR A O 1
ATOM 915 N N . ASP A 1 122 ? -9.247 6.268 9.744 1.00 92.00 122 ASP A N 1
ATOM 916 C CA . ASP A 1 122 ? -10.501 6.843 10.255 1.00 92.00 122 ASP A CA 1
ATOM 917 C C . ASP A 1 122 ? -10.796 8.262 9.719 1.00 92.00 122 ASP A C 1
ATOM 919 O O . ASP A 1 122 ? -11.578 9.036 10.274 1.00 92.00 122 ASP A O 1
ATOM 923 N N . GLY A 1 123 ? -10.194 8.605 8.579 1.00 87.31 123 GLY A N 1
ATOM 924 C CA . GLY A 1 123 ? -10.529 9.795 7.798 1.00 87.31 123 GLY A CA 1
ATOM 925 C C . GLY A 1 123 ? -10.040 11.127 8.384 1.00 87.31 123 GLY A C 1
ATOM 926 O O . GLY A 1 123 ? -9.130 11.206 9.208 1.00 87.31 123 GLY A O 1
ATOM 927 N N . PHE A 1 124 ? -10.618 12.231 7.897 1.00 84.69 124 PHE A N 1
ATOM 928 C CA . PHE A 1 124 ? -10.131 13.590 8.184 1.00 84.69 124 PHE A CA 1
ATOM 929 C C . PHE A 1 124 ? -10.144 13.935 9.686 1.00 84.69 124 PHE A C 1
ATOM 931 O O . PHE A 1 124 ? -9.182 14.511 10.205 1.00 84.69 124 PHE A O 1
ATOM 938 N N . HIS A 1 125 ? -11.189 13.512 10.399 1.00 86.88 125 HIS A N 1
ATOM 939 C CA . HIS A 1 125 ? -11.356 13.714 11.841 1.00 86.88 125 HIS A CA 1
ATOM 940 C C . HIS A 1 125 ? -10.760 12.578 12.685 1.00 86.88 125 HIS A C 1
ATOM 942 O O . HIS A 1 125 ? -11.251 12.338 13.779 1.00 86.88 125 HIS A O 1
ATOM 948 N N . SER A 1 126 ? -9.709 11.912 12.188 1.00 93.62 126 SER A N 1
ATOM 949 C CA . SER A 1 126 ? -9.047 10.774 12.838 1.00 93.62 126 SER A CA 1
ATOM 950 C C . SER A 1 126 ? -8.978 10.892 14.366 1.00 93.62 126 SER A C 1
ATOM 952 O O . SER A 1 126 ? -8.329 11.802 14.896 1.00 93.62 126 SER A O 1
ATOM 954 N N . ALA A 1 127 ? -9.663 9.976 15.048 1.00 92.31 127 ALA A N 1
ATOM 955 C CA . ALA A 1 127 ? -9.629 9.775 16.487 1.00 92.31 127 ALA A CA 1
ATOM 956 C C . ALA A 1 127 ? -8.265 9.225 16.913 1.00 9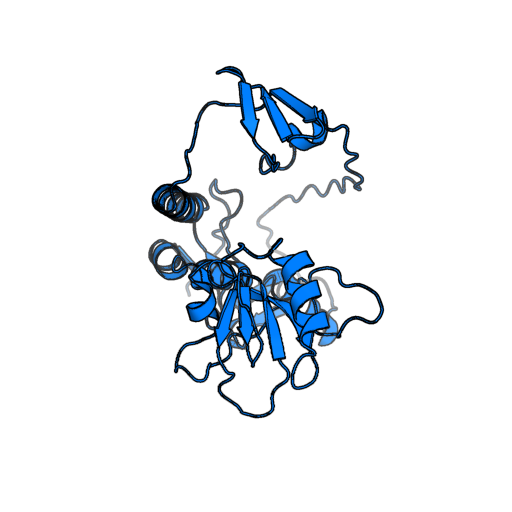2.31 127 ALA A C 1
ATOM 958 O O . ALA A 1 127 ? -7.709 9.693 17.902 1.00 92.31 127 ALA A O 1
ATOM 959 N N . VAL A 1 128 ? -7.667 8.324 16.122 1.00 94.50 128 VAL A N 1
ATOM 960 C CA . VAL A 1 128 ? -6.325 7.780 16.399 1.00 94.50 128 VAL A CA 1
ATOM 961 C C . VAL A 1 128 ? -5.278 8.897 16.429 1.00 94.50 128 VAL A C 1
ATOM 963 O O . VAL A 1 128 ? -4.507 9.007 17.382 1.00 94.50 128 VAL A O 1
ATOM 966 N N . ARG A 1 129 ? -5.274 9.787 15.425 1.00 94.38 129 ARG A N 1
ATOM 967 C CA . ARG A 1 129 ? -4.354 10.938 15.380 1.00 94.38 129 ARG A CA 1
ATOM 968 C C . ARG A 1 129 ? -4.523 11.850 16.597 1.00 94.38 129 ARG A C 1
ATOM 970 O O . ARG A 1 129 ? -3.530 12.314 17.152 1.00 94.38 129 ARG A O 1
ATOM 977 N N . GLN A 1 130 ? -5.771 12.124 16.978 1.00 92.06 130 GLN A N 1
ATOM 978 C CA . GLN A 1 130 ? -6.096 12.985 18.116 1.00 92.06 130 GLN A CA 1
ATOM 979 C C . GLN A 1 130 ? -5.678 12.351 19.446 1.00 92.06 130 GLN A C 1
ATOM 981 O O . GLN A 1 130 ? -5.058 13.034 20.257 1.00 92.06 130 GLN A O 1
ATOM 986 N N . ALA A 1 131 ? -5.934 11.055 19.640 1.00 89.69 131 ALA A N 1
ATOM 987 C CA . ALA A 1 131 ? -5.539 10.313 20.838 1.00 89.69 131 ALA A CA 1
ATOM 988 C C . ALA A 1 131 ? -4.016 10.315 21.049 1.00 89.69 131 ALA A C 1
ATOM 990 O O . ALA A 1 131 ? -3.546 10.423 22.176 1.00 89.69 131 ALA A O 1
ATOM 991 N N . LEU A 1 132 ? -3.240 10.274 19.962 1.00 90.88 132 LEU A N 1
ATOM 992 C CA . LEU A 1 132 ? -1.777 10.360 20.005 1.00 90.88 132 LEU A CA 1
ATOM 993 C C . LEU A 1 132 ? -1.239 11.793 20.168 1.00 90.88 132 LEU A C 1
ATOM 995 O O . LEU A 1 132 ? -0.024 11.988 20.150 1.00 90.88 132 LEU A O 1
ATOM 999 N N . GLY A 1 133 ? -2.107 12.808 20.255 1.00 89.94 133 GLY A N 1
ATOM 1000 C CA . GLY A 1 133 ? -1.697 14.212 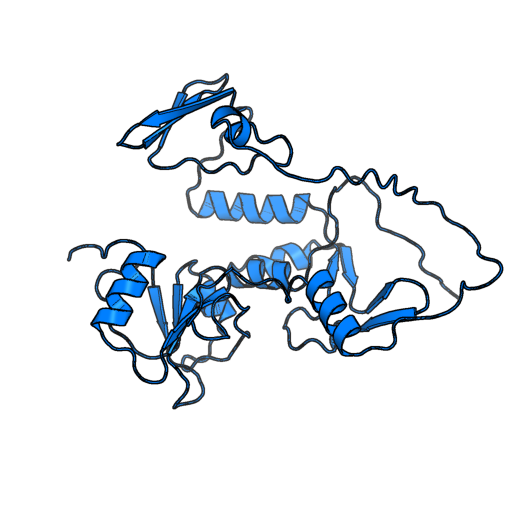20.339 1.00 89.94 133 GLY A CA 1
ATOM 1001 C C . GLY A 1 133 ? -0.909 14.701 19.117 1.00 89.94 133 GLY A C 1
ATOM 1002 O O . GLY A 1 133 ? -0.152 15.666 19.213 1.00 89.94 133 GLY A O 1
ATOM 1003 N N . GLN A 1 134 ? -1.045 14.032 17.966 1.00 90.62 134 GLN A N 1
ATOM 1004 C CA . GLN A 1 134 ? -0.251 14.343 16.780 1.00 90.62 134 GLN A CA 1
ATOM 1005 C C . GLN A 1 134 ? -0.730 15.654 16.140 1.00 90.62 134 GLN A C 1
ATOM 1007 O O . GLN A 1 134 ? -1.920 15.785 15.817 1.00 90.62 134 GLN A O 1
ATOM 1012 N N . PRO A 1 135 ? 0.171 16.625 15.902 1.00 88.19 135 PRO A N 1
ATOM 1013 C CA . PRO A 1 135 ? -0.208 17.872 15.263 1.00 88.19 135 PRO A CA 1
ATOM 1014 C C . PRO A 1 135 ? -0.663 17.608 13.824 1.00 88.19 135 PRO A C 1
ATOM 1016 O O . PRO A 1 135 ? -0.103 16.776 13.111 1.00 88.19 135 PRO A O 1
ATOM 1019 N N . PHE A 1 136 ? -1.657 18.366 13.364 1.00 88.88 136 PHE A N 1
ATOM 1020 C CA . PHE A 1 136 ? -2.126 18.319 11.978 1.00 88.88 136 PHE A CA 1
ATOM 1021 C C . PHE A 1 136 ? -1.915 19.679 11.300 1.00 88.88 136 PHE A C 1
ATOM 1023 O O . PHE A 1 136 ? -2.875 20.419 11.070 1.00 88.88 136 PHE A O 1
ATOM 1030 N N . PRO A 1 137 ? -0.651 20.066 11.035 1.00 86.12 137 PRO A N 1
ATOM 1031 C CA . PRO A 1 137 ? -0.344 21.362 10.458 1.00 86.12 137 PRO A CA 1
ATOM 1032 C C . PRO A 1 137 ? -0.875 21.435 9.026 1.00 86.12 137 PRO A C 1
ATOM 1034 O O . PRO A 1 137 ? -0.569 20.607 8.169 1.00 86.12 137 PRO A O 1
ATOM 1037 N N . GLY A 1 138 ? -1.655 22.469 8.748 1.00 80.62 138 GLY A N 1
ATOM 1038 C CA . GLY A 1 138 ? -2.220 22.714 7.433 1.00 80.62 138 GLY A CA 1
ATOM 1039 C C . GLY A 1 138 ? -2.793 24.118 7.358 1.00 80.62 138 GLY A C 1
ATOM 1040 O O . GLY A 1 138 ? -3.119 24.733 8.370 1.00 80.62 138 GLY A O 1
ATOM 1041 N N . LYS A 1 139 ? -2.909 24.646 6.142 1.00 73.88 139 LYS A N 1
ATOM 1042 C CA . LYS A 1 139 ? -3.646 25.887 5.905 1.00 73.88 139 LYS A CA 1
ATOM 1043 C C . LYS A 1 139 ? -5.066 25.501 5.523 1.00 73.88 139 LYS A C 1
ATOM 1045 O O . LYS A 1 139 ? -5.250 24.820 4.515 1.00 73.88 139 LYS A O 1
ATOM 1050 N N . SER A 1 140 ? -6.053 25.933 6.307 1.00 63.28 140 SER A N 1
ATOM 1051 C CA . SER A 1 140 ? -7.445 25.870 5.867 1.00 63.28 140 SER A CA 1
ATOM 1052 C C . SER A 1 140 ? -7.603 26.854 4.717 1.00 63.28 140 SER A C 1
ATOM 1054 O O . SER A 1 140 ? -7.653 28.068 4.908 1.00 63.28 140 SER A O 1
ATOM 1056 N N . VAL A 1 141 ? -7.589 26.335 3.495 1.00 50.72 141 VAL A N 1
ATOM 1057 C CA . VAL A 1 141 ? -7.949 27.127 2.329 1.00 50.72 141 VAL A CA 1
ATOM 1058 C C . VAL A 1 141 ? -9.457 26.980 2.195 1.00 50.72 141 VAL A C 1
ATOM 1060 O O . VAL A 1 141 ? -9.929 26.023 1.585 1.00 50.72 141 VAL A O 1
ATOM 1063 N N . LEU A 1 142 ? -10.215 27.902 2.793 1.00 41.50 142 LEU A N 1
ATOM 1064 C CA . LEU A 1 142 ? -11.648 28.038 2.534 1.00 41.50 142 LEU A CA 1
ATOM 1065 C C . LEU A 1 142 ? -11.830 28.446 1.066 1.00 41.50 142 LEU A C 1
ATOM 1067 O O . LEU A 1 142 ? -11.938 29.618 0.726 1.00 41.50 142 LEU A O 1
ATOM 1071 N N . LYS A 1 143 ? -11.805 27.463 0.167 1.00 42.72 143 LYS A N 1
ATOM 1072 C CA . LYS A 1 143 ? -12.378 27.591 -1.166 1.00 42.72 143 LYS A CA 1
ATOM 1073 C C . LYS A 1 143 ? -13.785 27.041 -1.063 1.00 42.72 143 LYS A C 1
ATOM 1075 O O . LYS A 1 143 ? -13.990 25.837 -1.181 1.00 42.72 143 LYS A O 1
ATOM 1080 N N . SER A 1 144 ? -14.749 27.919 -0.826 1.00 37.50 144 SER A N 1
ATOM 1081 C CA . SER A 1 144 ? -16.134 27.645 -1.183 1.00 37.50 144 SER A CA 1
ATOM 1082 C C . SER A 1 144 ? -16.175 27.443 -2.700 1.00 37.50 144 SER A C 1
ATOM 1084 O O . SER A 1 144 ? -16.186 28.391 -3.480 1.00 37.50 144 SER A O 1
ATOM 1086 N N . ILE A 1 145 ? -16.100 26.185 -3.133 1.00 45.28 145 ILE A N 1
ATOM 1087 C CA . ILE A 1 145 ? -16.348 25.820 -4.524 1.00 45.28 145 ILE A CA 1
ATOM 1088 C C . ILE A 1 145 ? -17.866 25.784 -4.670 1.00 45.28 145 ILE A C 1
ATOM 1090 O O . ILE A 1 145 ? -18.511 24.809 -4.298 1.00 45.28 145 ILE A O 1
ATOM 1094 N N . MET A 1 146 ? -18.437 26.877 -5.167 1.00 36.88 146 MET A N 1
ATOM 1095 C CA . MET A 1 146 ? -19.817 26.887 -5.630 1.00 36.88 146 MET A CA 1
ATOM 1096 C C . MET A 1 146 ? -19.825 26.318 -7.049 1.00 36.88 146 MET A C 1
ATOM 1098 O O . MET A 1 146 ? -19.238 26.896 -7.963 1.00 36.88 146 MET A O 1
ATOM 1102 N N . LEU A 1 147 ? -20.439 25.150 -7.221 1.00 44.72 147 LEU A N 1
ATOM 1103 C CA . LEU A 1 147 ? -20.726 24.594 -8.539 1.00 44.72 147 LEU A CA 1
ATOM 1104 C C . LEU A 1 147 ? -22.027 25.233 -9.027 1.00 44.72 147 LEU A C 1
ATOM 1106 O O . LEU A 1 147 ? -23.068 25.070 -8.398 1.00 44.72 147 LEU A O 1
ATOM 1110 N N . ALA A 1 148 ? -21.952 25.984 -10.120 1.00 34.56 148 AL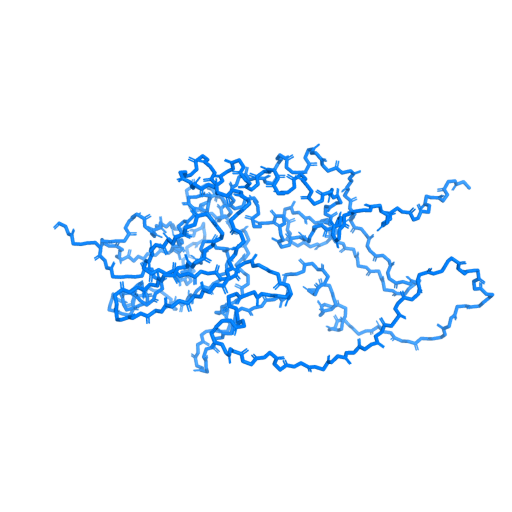A A N 1
ATOM 1111 C CA . ALA A 1 148 ? -23.103 26.583 -10.778 1.00 34.56 148 ALA A CA 1
ATOM 1112 C C . ALA A 1 148 ? -22.971 26.377 -12.288 1.00 34.56 148 ALA A C 1
ATOM 1114 O O . ALA A 1 148 ? -21.899 26.607 -12.854 1.00 34.56 148 ALA A O 1
ATOM 1115 N N . ASP A 1 149 ? -24.061 25.974 -12.937 1.00 38.00 149 ASP A N 1
ATOM 1116 C CA . ASP A 1 149 ? -24.140 25.970 -14.394 1.00 38.00 149 ASP A CA 1
ATOM 1117 C C . ASP A 1 149 ? -24.282 27.413 -14.878 1.00 38.00 149 ASP A C 1
ATOM 1119 O O . ASP A 1 149 ? -25.328 28.045 -14.731 1.00 38.00 149 ASP A O 1
ATOM 1123 N N . VAL A 1 150 ? -23.206 27.954 -15.446 1.00 42.78 150 VAL A N 1
ATOM 1124 C CA . VAL A 1 150 ? -23.185 29.311 -15.997 1.00 42.78 150 VAL A CA 1
ATOM 1125 C C . VAL A 1 150 ? -23.005 29.262 -17.510 1.00 42.78 150 VAL A C 1
ATOM 1127 O O . VAL A 1 150 ? -22.110 28.595 -18.029 1.00 42.78 150 VAL A O 1
ATOM 1130 N N . ARG A 1 151 ? -23.842 30.004 -18.244 1.00 42.09 151 ARG A N 1
ATOM 1131 C CA . ARG A 1 151 ? -23.580 30.323 -19.654 1.00 42.09 151 ARG A CA 1
ATOM 1132 C C . ARG A 1 151 ? -22.632 31.513 -19.703 1.00 42.09 151 ARG A C 1
ATOM 1134 O O . ARG A 1 151 ? -23.028 32.633 -19.393 1.00 42.09 151 ARG A O 1
ATOM 1141 N N . LEU A 1 152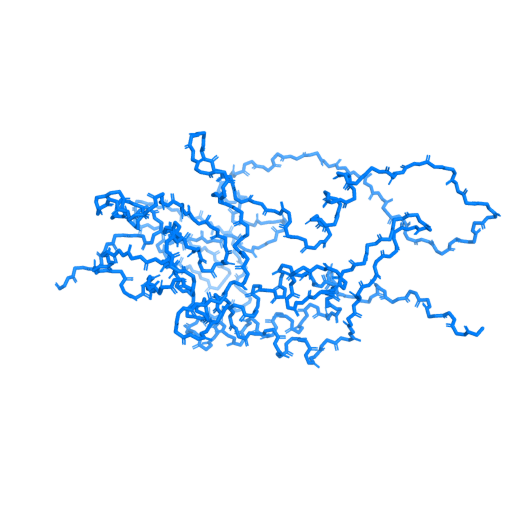 ? -21.383 31.269 -20.081 1.00 44.66 152 LEU A N 1
ATOM 1142 C CA . LEU A 1 152 ? -20.411 32.336 -20.296 1.00 44.66 152 LEU A CA 1
ATOM 1143 C C . LEU A 1 152 ? -20.651 32.975 -21.667 1.00 44.66 152 LEU A C 1
ATOM 1145 O O . LEU A 1 152 ? -20.810 32.272 -22.663 1.00 44.66 152 LEU A O 1
ATOM 1149 N N . ARG A 1 153 ? -20.690 34.312 -21.709 1.00 42.97 153 ARG A N 1
ATOM 1150 C CA . ARG A 1 153 ? -20.863 35.079 -22.952 1.00 42.97 153 ARG A CA 1
ATOM 1151 C C . ARG A 1 153 ? -19.580 35.114 -23.790 1.00 42.97 153 ARG A C 1
ATOM 1153 O O . ARG A 1 153 ? -19.658 35.176 -25.009 1.00 42.97 153 ARG A O 1
ATOM 1160 N N . GLU A 1 154 ? -18.422 35.056 -23.129 1.00 45.38 154 GLU A N 1
ATOM 1161 C CA . GLU A 1 154 ? -17.082 35.083 -23.725 1.00 45.38 154 GLU A CA 1
ATOM 1162 C C . GLU A 1 154 ? -16.126 34.195 -22.901 1.00 45.38 154 GLU A C 1
ATOM 1164 O O . GLU A 1 154 ? -16.235 34.124 -21.672 1.00 45.38 154 GLU A O 1
ATOM 1169 N N . THR A 1 155 ? -15.183 33.512 -23.561 1.00 47.50 155 THR A N 1
ATOM 1170 C CA . THR A 1 155 ? -14.208 32.622 -22.907 1.00 47.50 155 THR A CA 1
ATOM 1171 C C . THR A 1 155 ? -13.054 33.442 -22.294 1.00 47.50 155 THR A C 1
ATOM 1173 O O . THR A 1 155 ? -12.310 34.084 -23.038 1.00 47.50 155 THR A O 1
ATOM 1176 N N . PRO A 1 156 ? -12.815 33.411 -20.965 1.00 45.41 156 PRO A N 1
ATOM 1177 C CA . PRO A 1 156 ? -11.790 34.247 -20.320 1.00 45.41 156 PRO A CA 1
ATOM 1178 C C . PRO A 1 156 ? -10.383 33.898 -20.810 1.00 45.41 156 PRO A C 1
ATOM 1180 O O . PRO A 1 156 ? -10.043 32.727 -20.789 1.00 45.41 156 PRO A O 1
ATOM 1183 N N . GLY A 1 157 ? -9.576 34.878 -21.247 1.00 42.16 157 GLY A N 1
ATOM 1184 C CA . GLY A 1 157 ? -8.250 34.796 -21.908 1.00 42.16 157 GLY A CA 1
ATOM 1185 C C . GLY A 1 157 ? -7.122 33.985 -21.227 1.00 42.16 157 GLY A C 1
ATOM 1186 O O . GLY A 1 157 ? -7.200 33.634 -20.059 1.00 42.16 157 GLY A O 1
ATOM 1187 N N . THR A 1 158 ? -6.137 33.601 -22.044 1.00 44.09 158 THR A N 1
ATOM 1188 C CA . THR A 1 158 ? -5.009 32.623 -21.978 1.00 44.09 158 THR A CA 1
ATOM 1189 C C . THR A 1 158 ? -4.190 32.605 -20.659 1.00 44.09 158 THR A C 1
ATOM 1191 O O . THR A 1 158 ? -3.968 33.653 -20.077 1.00 44.09 158 THR A O 1
ATOM 1194 N N . ALA A 1 159 ? -3.701 31.477 -20.107 1.00 43.00 159 ALA A N 1
ATOM 1195 C CA . ALA A 1 159 ? -2.519 30.739 -20.584 1.00 43.00 159 ALA A CA 1
ATOM 1196 C C . ALA A 1 159 ? -2.274 29.406 -19.841 1.00 43.00 159 ALA A C 1
ATOM 1198 O O . ALA A 1 159 ? -2.300 29.386 -18.616 1.00 43.00 159 ALA A O 1
ATOM 1199 N N . LEU A 1 160 ? -1.951 28.321 -20.570 1.00 45.91 160 LEU A N 1
ATOM 1200 C CA . LEU A 1 160 ? -1.139 27.192 -20.066 1.00 45.91 160 LEU A CA 1
ATOM 1201 C C . LEU A 1 160 ? -0.669 26.247 -21.204 1.00 45.91 160 LEU A C 1
ATOM 1203 O O . LEU A 1 160 ? -0.955 25.053 -21.208 1.00 45.91 160 LEU A O 1
ATOM 1207 N N . ARG A 1 161 ? 0.059 26.757 -22.207 1.00 48.88 161 ARG A N 1
ATOM 1208 C CA . ARG A 1 161 ? 0.723 25.920 -23.235 1.00 48.88 161 ARG A CA 1
ATOM 1209 C C . ARG A 1 161 ? 2.196 25.685 -22.890 1.00 48.88 161 ARG A C 1
ATOM 1211 O O . ARG A 1 161 ? 3.086 26.105 -23.615 1.00 48.88 161 ARG A O 1
ATOM 1218 N N . VAL A 1 162 ? 2.457 25.024 -21.764 1.00 51.84 162 VAL A N 1
ATOM 1219 C CA . VAL A 1 162 ? 3.815 24.593 -21.391 1.00 51.84 162 VAL A CA 1
ATOM 1220 C C . VAL A 1 162 ? 3.802 23.074 -21.201 1.00 51.84 162 VAL A C 1
ATOM 1222 O O . VAL A 1 162 ? 3.162 22.602 -20.258 1.00 51.84 162 VAL A O 1
ATOM 1225 N N . PRO A 1 163 ? 4.493 22.283 -22.046 1.00 56.06 163 PRO A N 1
ATOM 1226 C CA . PRO A 1 163 ? 4.478 20.816 -21.972 1.00 56.06 163 PRO A CA 1
ATOM 1227 C C . PRO A 1 163 ? 4.853 20.248 -20.594 1.00 56.06 163 PRO A C 1
ATOM 1229 O O . PRO A 1 163 ? 4.284 19.250 -20.154 1.00 56.06 163 PRO A O 1
ATOM 1232 N N . ALA A 1 164 ? 5.762 20.905 -19.865 1.00 53.50 164 ALA A N 1
ATOM 1233 C CA . ALA A 1 164 ? 6.122 20.520 -18.498 1.00 53.50 164 ALA A CA 1
ATOM 1234 C C . ALA A 1 164 ? 4.959 20.702 -17.502 1.00 53.50 164 ALA A C 1
ATOM 1236 O O . ALA A 1 164 ? 4.764 19.876 -16.608 1.00 53.50 164 ALA A O 1
ATOM 1237 N N . VAL A 1 165 ? 4.154 21.753 -17.677 1.00 57.44 165 VAL A N 1
ATOM 1238 C CA . VAL A 1 165 ? 2.979 22.019 -16.841 1.00 57.44 165 VAL A CA 1
ATOM 1239 C C . VAL A 1 165 ? 1.853 21.042 -17.178 1.00 57.44 165 VAL A C 1
ATOM 1241 O O . VAL A 1 165 ? 1.247 20.491 -16.262 1.00 57.44 165 VAL A O 1
ATOM 1244 N N . HIS A 1 166 ? 1.641 20.739 -18.464 1.00 60.47 166 HIS A N 1
ATOM 1245 C CA . HIS A 1 166 ? 0.699 19.702 -18.906 1.00 60.47 166 HIS A CA 1
ATOM 1246 C C . HIS A 1 166 ? 1.067 18.326 -18.339 1.00 60.47 166 HIS A C 1
ATOM 1248 O O . HIS A 1 166 ? 0.234 17.681 -17.710 1.00 60.47 166 HIS A O 1
ATOM 1254 N N . ARG A 1 167 ? 2.342 17.920 -18.422 1.00 63.91 167 ARG A N 1
ATOM 1255 C CA . ARG A 1 167 ? 2.840 16.669 -17.824 1.00 63.91 167 ARG A CA 1
ATOM 1256 C C . ARG A 1 167 ? 2.608 16.614 -16.312 1.00 63.91 167 ARG A C 1
ATOM 1258 O O . ARG A 1 167 ? 2.161 15.592 -15.794 1.00 63.91 167 ARG A O 1
ATOM 1265 N N . LYS A 1 168 ? 2.896 17.706 -15.597 1.00 59.41 168 LYS A N 1
ATOM 1266 C CA . LYS A 1 168 ? 2.705 17.791 -14.140 1.00 59.41 168 LYS A CA 1
ATOM 1267 C C . LYS A 1 168 ? 1.226 17.729 -13.749 1.00 59.41 168 LYS A C 1
ATOM 1269 O O . LYS A 1 168 ? 0.894 17.080 -12.759 1.00 59.41 168 LYS A O 1
ATOM 1274 N N . LEU A 1 169 ? 0.345 18.374 -14.514 1.00 64.19 169 LEU A N 1
ATOM 1275 C CA . LEU A 1 169 ? -1.104 18.312 -14.313 1.00 64.19 169 LEU A CA 1
ATOM 1276 C C . LEU A 1 169 ? -1.650 16.912 -14.601 1.00 64.19 169 LEU A C 1
ATOM 1278 O O . LEU A 1 169 ? -2.329 16.352 -13.746 1.00 64.19 169 LEU A O 1
ATOM 1282 N N . THR A 1 170 ? -1.280 16.310 -15.731 1.00 65.06 170 THR A N 1
ATOM 1283 C CA . THR A 1 170 ? -1.657 14.935 -16.091 1.00 65.06 170 THR A CA 1
ATOM 1284 C C . THR A 1 170 ? -1.199 13.940 -15.026 1.00 65.06 170 THR A C 1
ATOM 1286 O O . THR A 1 170 ? -1.992 13.118 -14.575 1.00 65.06 170 THR A O 1
ATOM 1289 N N . GLY A 1 171 ? 0.037 14.054 -14.528 1.00 63.44 171 GLY A N 1
ATOM 1290 C CA . GLY A 1 171 ? 0.542 13.209 -13.440 1.00 63.44 171 GLY A CA 1
ATOM 1291 C C . GLY A 1 171 ? -0.227 13.365 -12.122 1.00 63.44 171 GLY A C 1
ATOM 1292 O O . GLY A 1 171 ? -0.383 12.388 -11.393 1.00 63.44 171 GLY A O 1
ATOM 1293 N N . ARG A 1 172 ? -0.744 14.564 -11.819 1.00 71.94 172 ARG A N 1
ATOM 1294 C CA . ARG A 1 172 ? -1.601 14.797 -10.644 1.00 71.94 172 ARG A CA 1
ATOM 1295 C C . ARG A 1 172 ? -3.010 14.237 -10.833 1.00 71.94 172 ARG A C 1
ATOM 1297 O O . ARG A 1 172 ? -3.505 13.582 -9.928 1.00 71.94 172 ARG A O 1
ATOM 1304 N N . LEU A 1 173 ? -3.625 14.455 -11.997 1.00 69.25 173 LEU A N 1
ATOM 1305 C CA . LEU A 1 173 ? -4.978 13.971 -12.313 1.00 69.25 173 LEU A CA 1
ATOM 1306 C C . LEU A 1 173 ? -5.052 12.440 -12.362 1.00 69.25 173 LEU A C 1
ATOM 1308 O O . LEU A 1 173 ? -6.009 11.841 -11.888 1.00 69.25 173 LEU A O 1
ATOM 1312 N N . THR A 1 174 ? -4.020 11.803 -12.913 1.00 68.25 174 THR A N 1
ATOM 1313 C CA . THR A 1 174 ? -3.919 10.337 -13.025 1.00 68.25 174 THR A CA 1
ATOM 1314 C C . THR A 1 174 ? -3.363 9.671 -11.771 1.00 68.25 174 THR A C 1
ATOM 1316 O O . THR A 1 174 ? -3.321 8.444 -11.699 1.00 68.25 174 THR A O 1
ATOM 1319 N N . ALA A 1 175 ? -2.892 10.474 -10.813 1.00 74.25 175 ALA A N 1
ATOM 1320 C CA . ALA A 1 175 ? -2.115 10.045 -9.657 1.00 74.25 175 ALA A CA 1
ATOM 1321 C C . ALA A 1 175 ? -0.853 9.214 -9.996 1.00 74.25 175 ALA A C 1
ATOM 1323 O O . ALA A 1 175 ? -0.279 8.570 -9.121 1.00 74.25 175 ALA A O 1
ATOM 1324 N N . LEU A 1 176 ? -0.371 9.256 -11.245 1.00 74.12 176 LEU A N 1
ATOM 1325 C CA . LEU A 1 176 ? 0.879 8.604 -11.662 1.00 74.12 176 LEU A CA 1
ATOM 1326 C C . LEU A 1 176 ? 2.128 9.428 -11.310 1.00 74.12 176 LEU A C 1
ATOM 1328 O O . LEU A 1 176 ? 3.246 8.924 -11.354 1.00 74.12 176 LEU A O 1
ATOM 1332 N N . GLY A 1 177 ? 1.954 10.712 -10.989 1.00 69.50 177 GLY A N 1
ATOM 1333 C CA . GLY A 1 177 ? 3.045 11.620 -10.637 1.00 69.50 177 GLY A CA 1
ATOM 1334 C C . GLY A 1 177 ? 3.452 11.593 -9.161 1.00 69.50 177 GLY A C 1
ATOM 1335 O O . GLY A 1 177 ? 4.419 12.271 -8.807 1.00 69.50 177 GLY A O 1
ATOM 1336 N N . PHE A 1 178 ? 2.725 10.870 -8.303 1.00 77.50 178 PHE A N 1
ATOM 1337 C CA . PHE A 1 178 ? 3.071 10.737 -6.888 1.00 77.50 178 PHE A CA 1
ATOM 1338 C C . PHE A 1 178 ? 4.301 9.845 -6.714 1.00 77.50 178 PHE A C 1
ATOM 1340 O O . PHE A 1 178 ? 4.531 8.914 -7.484 1.00 77.50 178 PHE A O 1
ATOM 1347 N N . ARG A 1 179 ? 5.125 10.179 -5.720 1.00 81.38 179 ARG A N 1
ATOM 1348 C CA . ARG A 1 179 ? 6.357 9.460 -5.402 1.00 81.38 179 ARG A CA 1
ATOM 1349 C C . ARG A 1 179 ? 6.508 9.365 -3.895 1.00 81.38 179 ARG A C 1
ATOM 1351 O O . ARG A 1 179 ? 6.225 10.347 -3.204 1.00 81.38 179 ARG A O 1
ATOM 1358 N N . TYR A 1 180 ? 6.995 8.232 -3.404 1.00 82.25 180 TYR A N 1
ATOM 1359 C CA . TYR A 1 180 ? 7.487 8.160 -2.032 1.00 82.25 180 TYR A CA 1
ATOM 1360 C C . TYR A 1 180 ? 8.723 9.049 -1.880 1.00 82.25 180 TYR A C 1
ATOM 1362 O O . TYR A 1 180 ? 9.511 9.224 -2.817 1.00 82.25 180 TYR A O 1
ATOM 1370 N N . ARG A 1 181 ? 8.873 9.645 -0.695 1.00 81.31 181 ARG A N 1
ATOM 1371 C CA . ARG A 1 181 ? 10.086 10.384 -0.349 1.00 81.31 181 ARG A CA 1
ATOM 1372 C C . ARG A 1 181 ? 11.249 9.392 -0.294 1.00 81.31 181 ARG A C 1
ATOM 1374 O O . ARG A 1 181 ? 11.099 8.323 0.283 1.00 81.31 181 ARG A O 1
ATOM 1381 N N . HIS A 1 182 ? 12.374 9.768 -0.881 1.00 81.44 182 HIS A N 1
ATOM 1382 C CA . HIS A 1 182 ? 13.633 9.028 -0.820 1.00 81.44 182 HIS A CA 1
ATOM 1383 C C . HIS A 1 182 ? 14.705 9.922 -0.189 1.00 81.44 182 HIS A C 1
ATOM 1385 O O . HIS A 1 182 ? 14.552 11.152 -0.157 1.00 81.44 182 HIS A O 1
ATOM 1391 N N . ALA A 1 183 ? 15.752 9.312 0.357 1.00 79.62 183 ALA A N 1
ATOM 1392 C CA . ALA A 1 183 ? 16.857 10.041 0.969 1.00 79.62 183 ALA A CA 1
ATOM 1393 C C . ALA A 1 183 ? 17.803 10.625 -0.097 1.00 79.62 183 ALA A C 1
ATOM 1395 O O . ALA A 1 183 ? 17.852 10.168 -1.241 1.00 79.62 183 ALA A O 1
ATOM 1396 N N . ALA A 1 184 ? 18.564 11.659 0.271 1.00 75.12 184 ALA A N 1
ATOM 1397 C CA . ALA A 1 184 ? 19.600 12.198 -0.605 1.00 75.12 184 ALA A CA 1
ATOM 1398 C C . ALA A 1 184 ? 20.668 11.122 -0.877 1.00 75.12 184 ALA A C 1
ATOM 1400 O O . ALA A 1 184 ? 21.122 10.460 0.051 1.00 75.12 184 ALA A O 1
ATOM 1401 N N . GLY A 1 185 ? 21.051 10.946 -2.145 1.00 80.06 185 GLY A N 1
ATOM 1402 C CA . GLY A 1 185 ? 22.000 9.910 -2.575 1.00 80.06 185 GLY A CA 1
ATOM 1403 C C . GLY A 1 185 ? 21.357 8.587 -3.006 1.00 80.06 185 GLY A C 1
ATOM 1404 O O . GLY A 1 185 ? 22.041 7.748 -3.586 1.00 80.06 185 GLY A O 1
ATOM 1405 N N . GLU A 1 186 ? 20.050 8.398 -2.800 1.00 84.88 186 GLU A N 1
ATOM 1406 C CA . GLU A 1 186 ? 19.347 7.237 -3.350 1.00 84.88 186 GLU A CA 1
ATOM 1407 C C . GLU A 1 186 ? 19.096 7.371 -4.855 1.00 84.88 186 GLU A C 1
ATOM 1409 O O . GLU A 1 186 ? 19.034 8.469 -5.415 1.00 84.88 186 GLU A O 1
ATOM 1414 N N . HIS A 1 187 ? 18.934 6.228 -5.525 1.00 87.44 187 HIS A N 1
ATOM 1415 C CA . HIS A 1 187 ? 18.702 6.199 -6.961 1.00 87.44 187 HIS A CA 1
ATOM 1416 C C . HIS A 1 187 ? 17.462 7.024 -7.348 1.00 87.44 187 HIS A C 1
ATOM 1418 O O . HIS A 1 187 ? 16.416 6.950 -6.709 1.00 87.44 187 HIS A O 1
ATOM 1424 N N . ARG A 1 188 ? 17.537 7.770 -8.458 1.00 87.44 188 ARG A N 1
ATOM 1425 C CA . ARG A 1 188 ? 16.480 8.705 -8.910 1.00 87.44 188 ARG A CA 1
ATOM 1426 C C . ARG A 1 188 ? 15.102 8.075 -9.157 1.00 87.44 188 ARG A C 1
ATOM 1428 O O . ARG A 1 188 ? 14.110 8.798 -9.275 1.00 87.44 188 ARG A O 1
ATOM 1435 N N . LEU A 1 189 ? 15.058 6.753 -9.337 1.00 87.81 189 LEU A N 1
ATOM 1436 C CA . LEU A 1 189 ? 13.820 5.988 -9.518 1.00 87.81 189 LEU A CA 1
ATOM 1437 C C . LEU A 1 189 ? 13.230 5.504 -8.189 1.00 87.81 189 LEU A C 1
ATOM 1439 O O . LEU A 1 189 ? 12.083 5.082 -8.169 1.00 87.81 189 LEU A O 1
ATOM 1443 N N . THR A 1 190 ? 13.955 5.588 -7.074 1.00 90.75 190 THR A N 1
ATOM 1444 C CA . THR A 1 190 ? 13.421 5.214 -5.764 1.00 90.75 190 THR A CA 1
ATOM 1445 C C . THR A 1 190 ? 12.185 6.050 -5.433 1.00 90.75 190 THR A C 1
ATOM 1447 O O . THR A 1 190 ? 12.156 7.276 -5.576 1.00 90.75 190 THR A O 1
ATOM 1450 N N . GLY A 1 191 ? 11.120 5.357 -5.036 1.00 85.00 191 GLY A N 1
ATOM 1451 C CA . GLY A 1 191 ? 9.816 5.927 -4.735 1.00 85.00 191 GLY A CA 1
ATOM 1452 C C . GLY A 1 191 ? 8.959 6.268 -5.954 1.00 85.00 191 GLY A C 1
ATOM 1453 O O . GLY A 1 191 ? 7.813 6.674 -5.763 1.00 85.00 191 GLY A O 1
ATOM 1454 N N . THR A 1 192 ? 9.447 6.115 -7.191 1.00 86.31 192 THR A N 1
ATOM 1455 C CA . THR A 1 192 ? 8.618 6.297 -8.392 1.00 86.31 192 THR A CA 1
ATOM 1456 C C . THR A 1 192 ? 7.756 5.070 -8.670 1.00 86.31 192 THR A C 1
ATOM 1458 O O . THR A 1 192 ? 7.994 3.976 -8.159 1.00 86.31 192 THR A O 1
ATOM 1461 N N . ARG A 1 193 ? 6.718 5.252 -9.492 1.00 83.94 193 ARG A N 1
ATOM 1462 C CA . ARG A 1 193 ? 5.920 4.142 -10.011 1.00 83.94 193 ARG A CA 1
ATOM 1463 C C . ARG A 1 193 ? 6.774 3.278 -10.937 1.00 83.94 193 ARG A C 1
ATOM 1465 O O . ARG A 1 193 ? 7.349 3.813 -11.887 1.00 83.94 193 ARG A O 1
ATOM 1472 N N . MET A 1 194 ? 6.799 1.969 -10.695 1.00 86.94 194 MET A N 1
ATOM 1473 C CA . MET A 1 194 ? 7.397 1.033 -11.639 1.00 86.94 194 MET A CA 1
ATOM 1474 C C . MET A 1 194 ? 6.443 0.849 -12.833 1.00 86.94 194 MET A C 1
ATOM 1476 O O . MET A 1 194 ? 5.250 0.608 -12.613 1.00 86.94 194 MET A O 1
ATOM 1480 N N . PRO A 1 195 ? 6.909 1.003 -14.088 1.00 83.50 195 PRO A N 1
ATOM 1481 C CA . PRO A 1 195 ? 6.111 0.661 -15.260 1.00 83.50 195 PRO A CA 1
ATOM 1482 C C . PRO A 1 195 ? 5.692 -0.810 -15.234 1.00 83.50 195 PRO A C 1
ATOM 1484 O O . PRO A 1 195 ? 6.428 -1.657 -14.731 1.00 83.50 195 PRO A O 1
ATOM 1487 N N . ASP A 1 196 ? 4.532 -1.116 -15.813 1.00 85.31 196 ASP A N 1
ATOM 1488 C CA . ASP A 1 196 ? 4.042 -2.492 -15.921 1.00 85.31 196 ASP A CA 1
ATOM 1489 C C . ASP A 1 196 ? 4.810 -3.262 -17.012 1.00 85.31 196 ASP A C 1
ATOM 1491 O O . ASP A 1 196 ? 4.371 -3.393 -18.159 1.00 85.31 196 ASP A O 1
ATOM 1495 N N . ALA A 1 197 ? 6.021 -3.687 -16.655 1.00 84.31 197 ALA A N 1
ATOM 1496 C CA . ALA A 1 197 ? 6.971 -4.343 -17.540 1.00 84.31 197 ALA A CA 1
ATOM 1497 C C . ALA A 1 197 ? 6.693 -5.855 -17.669 1.00 84.31 197 ALA A C 1
ATOM 1499 O O . ALA A 1 197 ? 6.224 -6.473 -16.707 1.00 84.31 197 ALA A O 1
ATOM 1500 N N . PRO A 1 198 ? 6.992 -6.459 -18.836 1.00 86.25 198 PRO A N 1
ATOM 1501 C CA . PRO A 1 198 ? 7.001 -7.909 -18.985 1.00 86.25 198 PRO A CA 1
ATOM 1502 C C . PRO A 1 198 ? 8.162 -8.537 -18.200 1.00 86.25 198 PRO A C 1
ATOM 1504 O O . PRO A 1 198 ? 9.252 -7.962 -18.102 1.00 86.25 198 PRO A O 1
ATOM 1507 N N . LEU A 1 199 ? 7.922 -9.732 -17.672 1.00 90.06 199 LEU A N 1
ATOM 1508 C CA . LEU A 1 199 ? 8.875 -10.543 -16.918 1.00 90.06 199 LEU A CA 1
ATOM 1509 C C . LEU A 1 199 ? 9.277 -11.783 -17.728 1.00 90.06 199 LEU A C 1
ATOM 1511 O O . LEU A 1 199 ? 8.603 -12.161 -18.688 1.00 90.06 199 LEU A O 1
ATOM 1515 N N . ALA A 1 200 ? 10.393 -12.412 -17.362 1.00 88.19 200 ALA A N 1
ATOM 1516 C CA . ALA A 1 200 ? 10.924 -13.576 -18.077 1.00 88.19 200 ALA A CA 1
ATOM 1517 C C . ALA A 1 200 ? 10.011 -14.814 -17.991 1.00 88.19 200 ALA A C 1
ATOM 1519 O O . ALA A 1 200 ? 10.049 -15.664 -18.874 1.00 88.19 200 ALA A O 1
ATOM 1520 N N . ASP A 1 201 ? 9.172 -14.900 -16.954 1.00 87.44 201 ASP A N 1
ATOM 1521 C CA . ASP A 1 201 ? 8.178 -15.968 -16.766 1.00 87.44 201 ASP A CA 1
ATOM 1522 C C . ASP A 1 201 ? 6.910 -15.779 -17.628 1.00 87.44 201 ASP A C 1
ATOM 1524 O O . ASP A 1 201 ? 5.939 -16.520 -17.484 1.00 87.44 201 ASP A O 1
ATOM 1528 N N . GLY A 1 202 ? 6.910 -14.789 -18.528 1.00 87.62 202 GLY A N 1
ATOM 1529 C CA . GLY A 1 202 ? 5.795 -14.468 -19.418 1.00 87.62 202 GLY A CA 1
ATOM 1530 C C . GLY A 1 202 ? 4.694 -13.631 -18.763 1.00 87.62 202 GLY A C 1
ATOM 1531 O O . GLY A 1 202 ? 3.808 -13.150 -19.471 1.00 87.62 202 GLY A O 1
ATOM 1532 N N . THR A 1 203 ? 4.756 -13.406 -17.446 1.00 91.12 203 THR A N 1
ATOM 1533 C CA . THR A 1 203 ? 3.801 -12.554 -16.729 1.00 91.12 203 THR A CA 1
ATOM 1534 C C . THR A 1 203 ? 4.186 -11.079 -16.812 1.00 91.12 203 THR A C 1
ATOM 1536 O O . THR A 1 203 ? 5.276 -10.700 -17.257 1.00 91.12 203 THR A O 1
ATOM 1539 N N . ARG A 1 204 ? 3.275 -10.205 -16.387 1.00 89.56 204 ARG A N 1
ATOM 1540 C CA . ARG A 1 204 ? 3.566 -8.782 -16.153 1.00 89.56 204 ARG A CA 1
ATOM 1541 C C . ARG A 1 204 ? 3.834 -8.509 -14.680 1.00 89.56 204 ARG A C 1
ATOM 1543 O O . ARG A 1 204 ? 3.357 -9.225 -13.801 1.00 89.56 204 ARG A O 1
ATOM 1550 N N . LEU A 1 205 ? 4.535 -7.412 -14.394 1.00 88.38 205 LEU A N 1
ATOM 1551 C CA . LEU A 1 205 ? 4.787 -6.974 -13.019 1.00 88.38 205 LEU A CA 1
ATOM 1552 C C . LEU A 1 205 ? 3.496 -6.858 -12.187 1.00 88.38 205 LEU A C 1
ATOM 1554 O O . LEU A 1 205 ? 3.470 -7.287 -11.037 1.00 88.38 205 LEU A O 1
ATOM 1558 N N . SER A 1 206 ? 2.423 -6.307 -12.760 1.00 85.50 206 SER A N 1
ATOM 1559 C CA . SER A 1 206 ? 1.102 -6.239 -12.116 1.00 85.50 206 SER A CA 1
ATOM 1560 C C . SER A 1 206 ? 0.588 -7.605 -11.651 1.00 85.50 206 SER A C 1
ATOM 1562 O O . SER A 1 206 ? 0.059 -7.722 -10.548 1.00 85.50 206 SER A O 1
ATOM 1564 N N . GLU A 1 207 ? 0.792 -8.654 -12.443 1.00 89.62 207 GLU A N 1
ATOM 1565 C CA . GLU A 1 207 ? 0.383 -10.018 -12.109 1.00 89.62 207 GLU A CA 1
ATOM 1566 C C . GLU A 1 207 ? 1.274 -10.614 -11.019 1.00 89.62 207 GLU A C 1
ATOM 1568 O O . GLU A 1 207 ? 0.770 -11.247 -10.089 1.00 89.62 207 GLU A O 1
ATOM 1573 N N . ALA A 1 208 ? 2.583 -10.351 -11.077 1.00 92.25 208 ALA A N 1
ATOM 1574 C CA . ALA A 1 208 ? 3.520 -10.775 -10.042 1.00 92.25 208 ALA A CA 1
ATOM 1575 C C . ALA A 1 208 ? 3.205 -10.163 -8.664 1.00 92.25 208 ALA A C 1
ATOM 1577 O O . ALA A 1 208 ? 3.416 -10.816 -7.641 1.00 92.25 208 ALA A O 1
ATOM 1578 N N . LEU A 1 209 ? 2.646 -8.947 -8.640 1.00 92.44 209 LEU A N 1
ATOM 1579 C CA . LEU A 1 209 ? 2.256 -8.227 -7.424 1.00 92.44 209 LEU A CA 1
ATOM 1580 C C . LEU A 1 209 ? 0.950 -8.729 -6.781 1.00 92.44 209 LEU A C 1
ATOM 1582 O O . LEU A 1 209 ? 0.702 -8.410 -5.618 1.00 92.44 209 LEU A O 1
ATOM 1586 N N . ARG A 1 210 ? 0.148 -9.564 -7.466 1.00 90.38 210 ARG A N 1
ATOM 1587 C CA . ARG A 1 210 ? -1.146 -10.080 -6.952 1.00 90.38 210 ARG A CA 1
ATOM 1588 C C . ARG A 1 210 ? -1.042 -10.845 -5.639 1.00 90.38 210 ARG A C 1
ATOM 1590 O O . ARG A 1 210 ? -2.003 -10.870 -4.874 1.00 90.38 210 ARG A O 1
ATOM 1597 N N . GLY A 1 211 ? 0.129 -11.413 -5.352 1.00 86.12 211 GLY A N 1
ATOM 1598 C CA . GLY A 1 211 ? 0.416 -12.068 -4.076 1.00 86.12 211 GLY A CA 1
ATOM 1599 C C . GLY A 1 211 ? 0.559 -11.111 -2.885 1.00 86.12 211 GLY A C 1
ATOM 1600 O O . GLY A 1 211 ? 0.720 -11.585 -1.768 1.00 86.12 211 GLY A O 1
ATOM 1601 N N . GLY A 1 212 ? 0.545 -9.788 -3.095 1.00 88.69 212 GLY A N 1
ATOM 1602 C CA . GLY A 1 212 ? 0.726 -8.797 -2.026 1.00 88.69 212 GLY A CA 1
ATOM 1603 C C . GLY A 1 212 ? 2.143 -8.754 -1.440 1.00 88.69 212 GLY A C 1
ATOM 1604 O O . GLY A 1 212 ? 2.357 -8.137 -0.400 1.00 88.69 212 GLY A O 1
ATOM 1605 N N . ARG A 1 213 ? 3.103 -9.396 -2.111 1.00 93.81 213 ARG A N 1
ATOM 1606 C CA . ARG A 1 213 ? 4.517 -9.484 -1.728 1.00 93.81 213 ARG A CA 1
ATOM 1607 C C . ARG A 1 213 ? 5.332 -8.392 -2.411 1.00 93.81 213 ARG A C 1
ATOM 1609 O O . ARG A 1 213 ? 4.921 -7.836 -3.431 1.00 93.81 213 ARG A O 1
ATOM 1616 N N . PHE A 1 214 ? 6.504 -8.095 -1.863 1.00 96.25 214 PHE A N 1
ATOM 1617 C CA . PHE A 1 214 ? 7.532 -7.398 -2.626 1.00 96.25 214 PHE A CA 1
ATOM 1618 C C . PHE A 1 214 ? 7.937 -8.257 -3.825 1.00 96.25 214 PHE A C 1
ATOM 1620 O O . PHE A 1 214 ? 7.879 -9.485 -3.764 1.00 96.25 214 PHE A O 1
ATOM 1627 N N . VAL A 1 215 ? 8.366 -7.617 -4.907 1.00 96.00 215 VAL A N 1
ATOM 1628 C CA . VAL A 1 215 ? 8.881 -8.309 -6.091 1.00 96.00 215 VAL A CA 1
ATOM 1629 C C . VAL A 1 215 ? 10.289 -7.805 -6.373 1.00 96.00 215 VAL A C 1
ATOM 1631 O O . VAL A 1 215 ? 10.476 -6.624 -6.661 1.00 96.00 215 VAL A O 1
ATOM 1634 N N . LEU A 1 216 ? 11.280 -8.687 -6.279 1.00 95.00 216 LEU A N 1
ATOM 1635 C CA . LEU A 1 216 ? 12.646 -8.432 -6.721 1.00 95.00 216 LEU A CA 1
ATOM 1636 C C . LEU A 1 216 ? 12.748 -8.816 -8.201 1.00 95.00 216 LEU A C 1
ATOM 1638 O O . LEU A 1 216 ? 12.739 -9.999 -8.538 1.00 95.00 216 LEU A O 1
ATOM 1642 N N . VAL A 1 217 ? 12.812 -7.814 -9.077 1.00 93.00 217 VAL A N 1
ATOM 1643 C CA . VAL A 1 217 ? 13.032 -8.005 -10.514 1.00 93.00 217 VAL A CA 1
ATOM 1644 C C . VAL A 1 217 ? 14.537 -8.004 -10.768 1.00 93.00 217 VAL A C 1
ATOM 1646 O O . VAL A 1 217 ? 15.167 -6.951 -10.706 1.00 93.00 217 VAL A O 1
ATOM 1649 N N . GLY A 1 218 ? 15.112 -9.177 -11.015 1.00 91.00 218 GLY A N 1
ATOM 1650 C CA . GLY A 1 218 ? 16.550 -9.399 -11.141 1.00 91.00 218 GLY A CA 1
ATOM 1651 C C . GLY A 1 218 ? 16.962 -10.690 -10.444 1.00 91.00 218 GLY A C 1
ATOM 1652 O O . GLY A 1 218 ? 16.236 -11.683 -10.473 1.00 91.00 218 GLY A O 1
ATOM 1653 N N . THR A 1 219 ? 18.128 -10.671 -9.807 1.00 88.38 219 THR A N 1
ATOM 1654 C CA . THR A 1 219 ? 18.675 -11.812 -9.062 1.00 88.38 219 THR A CA 1
ATOM 1655 C C . THR A 1 219 ? 19.083 -11.380 -7.663 1.00 88.38 219 THR A C 1
ATOM 1657 O O . THR A 1 219 ? 19.607 -10.283 -7.485 1.00 88.38 219 THR A O 1
ATOM 1660 N N . GLY A 1 220 ? 18.892 -12.248 -6.677 1.00 90.56 220 GLY A N 1
ATOM 1661 C CA . GLY A 1 220 ? 19.323 -12.003 -5.308 1.00 90.56 220 GLY A CA 1
ATOM 1662 C C . GLY A 1 220 ? 18.856 -13.109 -4.375 1.00 90.56 220 GLY A C 1
ATOM 1663 O O . GLY A 1 220 ? 17.828 -13.736 -4.629 1.00 90.56 220 GLY A O 1
ATOM 1664 N N . ASP A 1 221 ? 19.627 -13.342 -3.319 1.00 92.69 221 ASP A N 1
ATOM 1665 C CA . ASP A 1 221 ? 19.257 -14.267 -2.256 1.00 92.69 221 ASP A CA 1
ATOM 1666 C C . ASP A 1 221 ? 18.199 -13.621 -1.351 1.00 92.69 221 ASP A C 1
ATOM 1668 O O . ASP A 1 221 ? 18.402 -12.531 -0.811 1.00 92.69 221 ASP A O 1
ATOM 1672 N N . VAL A 1 222 ? 17.055 -14.291 -1.228 1.00 94.62 222 VAL A N 1
ATOM 1673 C CA . VAL A 1 222 ? 15.923 -13.870 -0.392 1.00 94.62 222 VAL A CA 1
ATOM 1674 C C . VAL A 1 222 ? 15.592 -14.909 0.679 1.00 94.62 222 VAL A C 1
ATOM 1676 O O . VAL A 1 222 ? 14.475 -14.900 1.194 1.00 94.62 222 VAL A O 1
ATOM 1679 N N . THR A 1 223 ? 16.544 -15.788 1.009 1.00 94.69 223 THR A N 1
ATOM 1680 C CA . THR A 1 223 ? 16.357 -16.860 1.996 1.00 94.69 223 THR A CA 1
ATOM 1681 C C . THR A 1 223 ? 15.845 -16.302 3.326 1.00 94.69 223 THR A C 1
ATOM 1683 O O . THR A 1 223 ? 16.474 -15.419 3.922 1.00 94.69 223 THR A O 1
ATOM 1686 N N . GLY A 1 224 ? 14.691 -16.797 3.778 1.00 93.50 224 GLY A N 1
ATOM 1687 C CA . GLY A 1 224 ? 13.980 -16.342 4.979 1.00 93.50 224 GLY A CA 1
ATOM 1688 C C . GLY A 1 224 ? 12.940 -15.234 4.742 1.00 93.50 224 GLY A C 1
ATOM 1689 O O . GLY A 1 224 ? 12.321 -14.764 5.700 1.00 93.50 224 GLY A O 1
ATOM 1690 N N . TRP A 1 225 ? 12.732 -14.790 3.499 1.00 96.00 225 TRP A N 1
ATOM 1691 C CA . TRP A 1 225 ? 11.713 -13.801 3.114 1.00 96.00 225 TRP A CA 1
ATOM 1692 C C . TRP A 1 225 ? 10.768 -14.290 2.014 1.00 96.00 225 TRP A C 1
ATOM 1694 O O . TRP A 1 225 ? 10.020 -13.491 1.456 1.00 96.00 225 TRP A O 1
ATOM 1704 N N . GLU A 1 226 ? 10.773 -15.567 1.657 1.00 94.31 226 GLU A N 1
ATOM 1705 C CA . GLU A 1 226 ? 10.029 -16.126 0.522 1.00 94.31 226 GLU A CA 1
ATOM 1706 C C . GLU A 1 226 ? 8.510 -15.917 0.648 1.00 94.31 226 GLU A C 1
ATOM 1708 O O . GLU A 1 226 ? 7.785 -15.785 -0.348 1.00 94.31 226 GLU A O 1
ATOM 1713 N N . ASP A 1 227 ? 8.013 -15.831 1.882 1.00 93.00 227 ASP A N 1
ATOM 1714 C CA . ASP A 1 227 ? 6.627 -15.509 2.210 1.00 93.00 227 ASP A CA 1
ATOM 1715 C C . ASP A 1 227 ? 6.266 -14.040 1.911 1.00 93.00 227 ASP A C 1
ATOM 1717 O O . ASP A 1 227 ? 5.101 -13.737 1.643 1.00 93.00 227 ASP A O 1
ATOM 1721 N N . ARG A 1 228 ? 7.256 -13.136 1.882 1.00 94.31 228 ARG A N 1
ATOM 1722 C CA . ARG A 1 228 ? 7.093 -11.677 1.723 1.00 94.31 228 ARG A CA 1
ATOM 1723 C C . ARG A 1 228 ? 7.735 -11.097 0.464 1.00 94.31 228 ARG A C 1
ATOM 1725 O O . ARG A 1 228 ? 7.371 -9.988 0.069 1.00 94.31 228 ARG A O 1
ATOM 1732 N N . VAL A 1 229 ? 8.647 -11.815 -0.186 1.00 96.56 229 VAL A N 1
ATOM 1733 C CA . VAL A 1 229 ? 9.431 -11.367 -1.341 1.00 96.56 229 VAL A CA 1
ATOM 1734 C C . VAL A 1 229 ? 9.412 -12.451 -2.415 1.00 96.56 229 VAL A C 1
ATOM 1736 O O . VAL A 1 229 ? 9.869 -13.570 -2.210 1.00 96.56 229 VAL A O 1
ATOM 1739 N N . ARG A 1 230 ? 8.898 -12.109 -3.596 1.00 95.00 230 ARG A N 1
ATOM 1740 C CA . ARG A 1 230 ? 8.978 -12.938 -4.803 1.00 95.00 230 ARG A CA 1
ATOM 1741 C C . ARG A 1 230 ? 10.161 -12.483 -5.650 1.00 95.00 230 ARG A C 1
ATOM 1743 O O . ARG A 1 230 ? 10.283 -11.294 -5.931 1.00 95.00 230 ARG A O 1
ATOM 1750 N N . VAL A 1 231 ? 10.974 -13.417 -6.128 1.00 94.12 231 VAL A N 1
ATOM 1751 C CA . VAL A 1 231 ? 12.041 -13.137 -7.102 1.00 94.12 231 VAL A CA 1
ATOM 1752 C C . VAL A 1 231 ? 11.559 -13.496 -8.505 1.00 94.12 231 VAL A C 1
ATOM 1754 O O . VAL A 1 231 ? 10.875 -14.501 -8.697 1.00 94.12 231 VAL A O 1
ATOM 1757 N N . THR A 1 232 ? 11.874 -12.658 -9.488 1.00 92.75 232 THR A N 1
ATOM 1758 C CA . THR A 1 232 ? 11.586 -12.902 -10.907 1.00 92.75 232 THR A CA 1
ATOM 1759 C C . THR A 1 232 ? 12.630 -12.213 -11.779 1.00 92.75 232 THR A C 1
ATOM 1761 O O . THR A 1 232 ? 13.178 -11.182 -11.395 1.00 92.75 232 THR A O 1
ATOM 1764 N N . ALA A 1 233 ? 12.908 -12.752 -12.963 1.00 87.75 233 ALA A N 1
ATOM 1765 C CA . ALA A 1 233 ? 13.852 -12.142 -13.891 1.00 87.75 233 ALA A CA 1
ATOM 1766 C C . ALA A 1 233 ? 13.149 -11.131 -14.824 1.00 87.75 233 ALA A C 1
ATOM 1768 O O . ALA A 1 233 ? 11.998 -11.344 -15.223 1.00 87.75 233 ALA A O 1
ATOM 1769 N N . PRO A 1 234 ? 13.819 -10.030 -15.210 1.00 84.44 234 PRO A N 1
ATOM 1770 C CA . PRO A 1 234 ? 13.301 -9.127 -16.233 1.00 84.44 234 PRO A CA 1
ATOM 1771 C C . PRO A 1 234 ? 13.239 -9.831 -17.595 1.00 84.44 234 PRO A C 1
ATOM 1773 O O . PRO A 1 234 ? 14.087 -10.664 -17.906 1.00 84.44 234 PRO A O 1
ATOM 1776 N N . ALA A 1 235 ? 12.278 -9.457 -18.447 1.00 78.00 235 ALA A N 1
ATOM 1777 C CA . ALA A 1 235 ? 12.201 -10.005 -19.807 1.00 78.00 235 ALA A CA 1
ATOM 1778 C C . ALA A 1 235 ? 13.412 -9.627 -20.686 1.00 78.00 235 ALA A C 1
ATOM 1780 O O . ALA A 1 235 ? 13.746 -10.352 -21.619 1.00 78.00 235 ALA A O 1
ATOM 1781 N N . ALA A 1 236 ? 14.065 -8.495 -20.401 1.00 75.88 236 ALA A N 1
ATOM 1782 C CA . ALA A 1 236 ? 15.285 -8.069 -21.078 1.00 75.88 236 ALA A CA 1
ATOM 1783 C C . ALA A 1 236 ? 16.513 -8.318 -20.178 1.00 75.88 236 ALA A C 1
ATOM 1785 O O . ALA A 1 236 ? 16.525 -7.833 -19.041 1.00 75.88 236 ALA A O 1
ATOM 1786 N N . PRO A 1 237 ? 17.548 -9.031 -20.659 1.00 71.19 237 PRO A N 1
ATOM 1787 C CA . PRO A 1 237 ? 18.765 -9.271 -19.888 1.00 71.19 237 PRO A CA 1
ATOM 1788 C C . PRO A 1 237 ? 19.576 -7.981 -19.684 1.00 71.19 237 PRO A C 1
ATOM 1790 O O . PRO A 1 237 ? 19.506 -7.052 -20.487 1.00 71.19 237 PRO A O 1
ATOM 1793 N N . GLY A 1 238 ? 20.368 -7.935 -18.608 1.00 69.69 238 GLY A N 1
ATOM 1794 C CA . GLY A 1 238 ? 21.278 -6.819 -18.308 1.00 69.69 238 GLY A CA 1
ATOM 1795 C C . GLY A 1 238 ? 20.624 -5.579 -17.688 1.00 69.69 238 GLY A C 1
ATOM 1796 O O . GLY A 1 238 ? 21.290 -4.557 -17.542 1.00 69.69 238 GLY A O 1
ATOM 1797 N N . ALA A 1 239 ? 19.340 -5.645 -17.327 1.00 75.19 239 ALA A N 1
ATOM 1798 C CA . ALA A 1 239 ? 18.689 -4.594 -16.552 1.00 75.19 239 ALA A CA 1
ATOM 1799 C C . ALA A 1 239 ? 19.186 -4.579 -15.095 1.00 75.19 239 ALA A C 1
ATOM 1801 O O . ALA A 1 239 ? 19.548 -5.618 -14.541 1.00 75.19 239 ALA A O 1
ATOM 1802 N N . ASP A 1 240 ? 19.160 -3.399 -14.474 1.00 85.69 240 ASP A N 1
ATOM 1803 C CA . ASP A 1 240 ? 19.412 -3.239 -13.040 1.00 85.69 240 ASP A CA 1
ATOM 1804 C C . ASP A 1 240 ? 18.438 -4.078 -12.207 1.00 85.69 240 ASP A C 1
ATOM 1806 O O . ASP A 1 240 ? 17.267 -4.237 -12.570 1.00 85.69 240 ASP A O 1
ATOM 1810 N N . THR A 1 241 ? 18.903 -4.565 -11.055 1.00 91.25 241 THR A N 1
ATOM 1811 C CA . THR A 1 241 ? 18.032 -5.273 -10.117 1.00 91.25 241 THR A CA 1
ATOM 1812 C C . THR A 1 241 ? 17.169 -4.263 -9.366 1.00 91.25 241 THR A C 1
ATOM 1814 O O . THR A 1 241 ? 17.668 -3.311 -8.763 1.00 91.25 241 THR A O 1
ATOM 1817 N N . VAL A 1 242 ? 15.853 -4.460 -9.379 1.00 94.00 242 VAL A N 1
ATOM 1818 C CA . VAL A 1 242 ? 14.893 -3.525 -8.781 1.00 94.00 242 VAL A CA 1
ATOM 1819 C C . VAL A 1 242 ? 14.020 -4.248 -7.771 1.00 94.00 242 VAL A C 1
ATOM 1821 O O . VAL A 1 242 ? 13.308 -5.188 -8.111 1.00 94.00 242 VAL A O 1
ATOM 1824 N N . LEU A 1 243 ? 14.015 -3.760 -6.532 1.00 95.44 243 LEU A N 1
ATOM 1825 C CA . LEU A 1 243 ? 13.038 -4.173 -5.534 1.00 95.44 243 LEU A CA 1
ATOM 1826 C C . LEU A 1 243 ? 11.790 -3.301 -5.669 1.00 95.44 243 LEU A C 1
ATOM 1828 O O . LEU A 1 243 ? 11.852 -2.075 -5.534 1.00 95.44 243 LEU A O 1
ATOM 1832 N N . VAL A 1 244 ? 10.651 -3.935 -5.917 1.00 94.88 244 VAL A N 1
ATOM 1833 C CA . VAL A 1 244 ? 9.347 -3.297 -6.098 1.00 94.88 244 VAL A CA 1
ATOM 1834 C C . VAL A 1 244 ? 8.459 -3.617 -4.898 1.00 94.88 244 VAL A C 1
ATOM 1836 O O . VAL A 1 244 ? 8.362 -4.760 -4.457 1.00 94.88 244 VAL A O 1
ATOM 1839 N N . ARG A 1 245 ? 7.805 -2.590 -4.354 1.00 94.56 245 ARG A N 1
ATOM 1840 C CA . ARG A 1 245 ? 6.847 -2.703 -3.245 1.00 94.56 245 ARG A CA 1
ATOM 1841 C C . ARG A 1 245 ? 5.585 -3.453 -3.687 1.00 94.56 245 ARG A C 1
ATOM 1843 O O . ARG A 1 245 ? 5.240 -3.358 -4.862 1.00 94.56 245 ARG A O 1
ATOM 1850 N N . PRO A 1 246 ? 4.808 -4.051 -2.763 1.00 91.88 246 PRO A N 1
ATOM 1851 C CA . PRO A 1 246 ? 3.494 -4.632 -3.074 1.00 91.88 246 PRO A CA 1
ATOM 1852 C C . PRO A 1 246 ? 2.512 -3.644 -3.712 1.00 91.88 246 PRO A C 1
ATOM 1854 O O . PRO A 1 246 ? 1.595 -4.015 -4.437 1.00 91.88 246 PRO A O 1
ATOM 1857 N N . ASP A 1 247 ? 2.683 -2.352 -3.425 1.00 87.38 247 ASP A N 1
ATOM 1858 C CA . ASP A 1 247 ? 1.909 -1.304 -4.070 1.00 87.38 247 ASP A CA 1
ATOM 1859 C C . ASP A 1 247 ? 2.383 -1.025 -5.507 1.00 87.38 247 ASP A C 1
ATOM 1861 O O . ASP A 1 247 ? 1.651 -0.388 -6.238 1.00 87.38 247 ASP A O 1
ATOM 1865 N N . GLY A 1 248 ? 3.544 -1.483 -5.977 1.00 88.75 248 GLY A N 1
ATOM 1866 C CA . GLY A 1 248 ? 4.072 -1.261 -7.333 1.00 88.75 248 GLY A CA 1
ATOM 1867 C C . GLY A 1 248 ? 4.954 -0.013 -7.503 1.00 88.75 248 GLY A C 1
ATOM 1868 O O . GLY A 1 248 ? 5.176 0.444 -8.627 1.00 88.75 248 GLY A O 1
ATOM 1869 N N . HIS A 1 249 ? 5.424 0.595 -6.411 1.00 91.00 249 HIS A N 1
ATOM 1870 C CA . HIS A 1 249 ? 6.488 1.604 -6.458 1.00 91.00 249 HIS A CA 1
ATOM 1871 C C . HIS A 1 249 ? 7.862 0.968 -6.263 1.00 91.00 249 HIS A C 1
ATOM 1873 O O . HIS A 1 249 ? 8.011 -0.032 -5.563 1.00 91.00 249 HIS A O 1
ATOM 1879 N N . VAL A 1 250 ? 8.883 1.582 -6.850 1.00 93.12 250 VAL A N 1
ATOM 1880 C CA . VAL A 1 250 ? 10.277 1.178 -6.671 1.00 93.12 250 VAL A CA 1
ATOM 1881 C C . VAL A 1 250 ? 10.691 1.435 -5.222 1.00 93.12 250 VAL A C 1
ATOM 1883 O O . VAL A 1 250 ? 10.703 2.580 -4.768 1.00 93.12 250 VAL A O 1
ATOM 1886 N N . ALA A 1 251 ? 11.027 0.371 -4.498 1.00 93.25 251 ALA A N 1
ATOM 1887 C CA . ALA A 1 251 ? 11.578 0.431 -3.147 1.00 93.25 251 ALA A CA 1
ATOM 1888 C C . ALA A 1 251 ? 13.085 0.707 -3.176 1.00 93.25 251 ALA A C 1
ATOM 1890 O O . ALA A 1 251 ? 13.569 1.547 -2.423 1.00 93.25 251 ALA A O 1
ATOM 1891 N N . LYS A 1 252 ? 13.820 0.022 -4.059 1.00 93.81 252 LYS A N 1
ATOM 1892 C CA . LYS A 1 252 ? 15.269 0.179 -4.216 1.00 93.81 252 LYS A CA 1
ATOM 1893 C C . LYS A 1 252 ? 15.694 -0.214 -5.629 1.00 93.81 252 LYS A C 1
ATOM 1895 O O . LYS A 1 252 ? 15.092 -1.102 -6.226 1.00 93.81 252 LYS A O 1
ATOM 1900 N N . VAL A 1 253 ? 16.735 0.437 -6.142 1.00 92.69 253 VAL A N 1
ATOM 1901 C CA . VAL A 1 253 ? 17.442 0.027 -7.363 1.00 92.69 253 VAL A CA 1
ATOM 1902 C C . VAL A 1 253 ? 18.874 -0.324 -6.984 1.00 92.69 253 VAL A C 1
ATOM 1904 O O . VAL A 1 253 ? 19.528 0.459 -6.293 1.00 92.69 253 VAL A O 1
ATOM 1907 N N . PHE A 1 254 ? 19.335 -1.475 -7.452 1.00 90.44 254 PHE A N 1
ATOM 1908 C CA . PHE A 1 254 ? 20.711 -1.936 -7.373 1.00 90.44 254 PHE A CA 1
ATOM 1909 C C . PHE A 1 254 ? 21.278 -1.932 -8.789 1.00 90.44 254 PHE A C 1
ATOM 1911 O O . PHE A 1 254 ? 20.739 -2.587 -9.679 1.00 90.44 254 PHE A O 1
ATOM 1918 N N . THR A 1 255 ? 22.337 -1.160 -9.011 1.00 84.50 255 THR A N 1
ATOM 1919 C CA . THR A 1 255 ? 22.996 -1.111 -10.316 1.00 84.50 255 THR A CA 1
ATOM 1920 C C . THR A 1 255 ? 23.729 -2.428 -10.558 1.00 84.50 255 THR A C 1
ATOM 1922 O O . THR A 1 255 ? 24.678 -2.732 -9.836 1.00 84.50 255 THR A O 1
ATOM 1925 N N . GLY A 1 256 ? 23.287 -3.210 -11.544 1.00 78.56 256 GLY A N 1
ATOM 1926 C CA . GLY A 1 256 ? 23.773 -4.574 -11.776 1.00 78.56 256 GLY A CA 1
ATOM 1927 C C . GLY A 1 256 ? 23.306 -5.610 -10.737 1.00 78.56 256 GLY A C 1
ATOM 1928 O O . GLY A 1 256 ? 22.161 -5.584 -10.275 1.00 78.56 256 GLY A O 1
ATOM 1929 N N . THR A 1 257 ? 24.187 -6.563 -10.409 1.00 82.69 257 THR A N 1
ATOM 1930 C CA . THR A 1 257 ? 23.909 -7.612 -9.410 1.00 82.69 257 THR A CA 1
ATOM 1931 C C . THR A 1 257 ? 24.075 -7.026 -8.006 1.00 82.69 257 THR A C 1
ATOM 1933 O O . THR A 1 257 ? 25.125 -6.440 -7.734 1.00 82.69 257 THR A O 1
ATOM 1936 N N . PRO A 1 258 ? 23.073 -7.144 -7.118 1.00 89.00 258 PRO A N 1
ATOM 1937 C CA . PRO A 1 258 ? 23.158 -6.574 -5.782 1.00 89.00 258 PRO A CA 1
ATOM 1938 C C . PRO A 1 258 ? 24.225 -7.280 -4.940 1.00 89.00 258 PRO A C 1
ATOM 1940 O O . PRO A 1 258 ? 24.338 -8.505 -4.964 1.00 89.00 258 PRO A O 1
ATOM 1943 N N . ASP A 1 259 ? 24.958 -6.500 -4.147 1.00 92.56 259 ASP A N 1
ATOM 1944 C CA . ASP A 1 259 ? 25.756 -7.039 -3.046 1.00 92.56 259 ASP A CA 1
ATOM 1945 C C . ASP A 1 259 ? 24.831 -7.760 -2.036 1.00 92.56 259 ASP A C 1
ATOM 1947 O O . ASP A 1 259 ? 23.826 -7.165 -1.620 1.00 92.56 259 ASP A O 1
ATOM 1951 N N . PRO A 1 260 ? 25.126 -9.015 -1.635 1.00 93.38 260 PRO A N 1
ATOM 1952 C CA . PRO A 1 260 ? 24.256 -9.784 -0.745 1.00 93.38 260 PRO A CA 1
ATOM 1953 C C . PRO A 1 260 ? 23.968 -9.102 0.595 1.00 93.38 260 PRO A C 1
ATOM 1955 O O . PRO A 1 260 ? 22.830 -9.148 1.062 1.00 93.38 260 PRO A O 1
ATOM 1958 N N . ALA A 1 261 ? 24.957 -8.435 1.201 1.00 93.50 261 ALA A N 1
ATOM 1959 C CA . ALA A 1 261 ? 24.756 -7.735 2.469 1.00 93.50 261 ALA A CA 1
ATOM 1960 C C . ALA A 1 261 ? 23.821 -6.530 2.288 1.00 93.50 261 ALA A C 1
ATOM 1962 O O . ALA A 1 261 ? 22.827 -6.404 3.003 1.00 93.50 261 ALA A O 1
ATOM 1963 N N . ALA A 1 262 ? 24.055 -5.709 1.260 1.00 92.94 262 ALA A N 1
ATOM 1964 C CA . ALA A 1 262 ? 23.187 -4.575 0.945 1.00 92.94 262 ALA A CA 1
ATOM 1965 C C . ALA A 1 262 ? 21.738 -4.988 0.617 1.00 92.94 262 ALA A C 1
ATOM 1967 O O . ALA A 1 262 ? 20.786 -4.284 0.983 1.00 92.94 262 ALA A O 1
ATOM 1968 N N . LEU A 1 263 ? 21.548 -6.119 -0.074 1.00 94.94 263 LEU A N 1
ATOM 1969 C CA . LEU A 1 263 ? 20.218 -6.678 -0.318 1.00 94.94 263 LEU A CA 1
ATOM 1970 C C . LEU A 1 263 ? 19.565 -7.104 0.997 1.00 94.94 263 LEU A C 1
ATOM 1972 O O . LEU A 1 263 ? 18.436 -6.696 1.265 1.00 94.94 263 LEU A O 1
ATOM 1976 N N . ARG A 1 264 ? 20.281 -7.858 1.834 1.00 95.25 264 ARG A N 1
ATOM 1977 C CA . ARG A 1 264 ? 19.787 -8.341 3.128 1.00 95.25 264 ARG A CA 1
ATOM 1978 C C . ARG A 1 264 ? 19.363 -7.199 4.050 1.00 95.25 264 ARG A C 1
ATOM 1980 O O . ARG A 1 264 ? 18.279 -7.255 4.632 1.00 95.25 264 ARG A O 1
ATOM 1987 N N . ASP A 1 265 ? 20.162 -6.140 4.132 1.00 94.38 265 ASP A N 1
ATOM 1988 C CA . ASP A 1 265 ? 19.841 -4.942 4.915 1.00 94.38 265 ASP A CA 1
ATOM 1989 C C . ASP A 1 265 ? 18.586 -4.247 4.379 1.00 94.38 265 ASP A C 1
ATOM 1991 O O . ASP A 1 265 ? 17.696 -3.860 5.139 1.00 94.38 265 ASP A O 1
ATOM 1995 N N . THR A 1 266 ? 18.466 -4.147 3.051 1.00 94.62 266 THR A N 1
ATOM 1996 C CA . THR A 1 266 ? 17.288 -3.564 2.394 1.00 94.62 266 THR A CA 1
ATOM 1997 C C . THR A 1 266 ? 16.026 -4.383 2.676 1.00 94.62 266 THR A C 1
ATOM 1999 O O . THR A 1 266 ? 14.982 -3.808 2.991 1.00 94.62 266 THR A O 1
ATOM 2002 N N . LEU A 1 267 ? 16.103 -5.714 2.583 1.00 96.00 267 LEU A N 1
ATOM 2003 C CA . LEU A 1 267 ? 14.982 -6.604 2.889 1.00 96.00 267 LEU A CA 1
ATOM 2004 C C . LEU A 1 267 ? 14.616 -6.542 4.369 1.00 96.00 267 LEU A C 1
ATOM 2006 O O . LEU A 1 267 ? 13.438 -6.436 4.688 1.00 96.00 267 LEU A O 1
ATOM 2010 N N . THR A 1 268 ? 15.600 -6.495 5.264 1.00 95.00 268 THR A N 1
ATOM 2011 C CA . THR A 1 268 ? 15.357 -6.347 6.704 1.00 95.00 268 THR A CA 1
ATOM 2012 C C . THR A 1 268 ? 14.618 -5.046 7.014 1.00 95.00 268 THR A C 1
ATOM 2014 O O . THR A 1 268 ? 13.622 -5.043 7.736 1.00 95.00 268 THR A O 1
ATOM 2017 N N . ALA A 1 269 ? 15.059 -3.937 6.415 1.00 92.19 269 ALA A N 1
ATOM 2018 C CA . ALA A 1 269 ? 14.465 -2.623 6.633 1.00 92.19 269 ALA A CA 1
ATOM 2019 C C . ALA A 1 269 ? 13.043 -2.486 6.057 1.00 92.19 269 ALA A C 1
ATOM 2021 O O . ALA A 1 269 ? 12.237 -1.725 6.591 1.00 92.19 269 ALA A O 1
ATOM 2022 N N . LEU A 1 270 ? 12.733 -3.175 4.954 1.00 92.12 270 LEU A N 1
ATOM 2023 C CA . LEU A 1 270 ? 11.477 -2.987 4.214 1.00 92.12 270 LEU A CA 1
ATOM 2024 C C . LEU A 1 270 ? 10.460 -4.116 4.389 1.00 92.12 270 LEU A C 1
ATOM 2026 O O . LEU A 1 270 ? 9.258 -3.856 4.379 1.00 92.12 270 LEU A O 1
ATOM 2030 N N . ALA A 1 271 ? 10.934 -5.351 4.506 1.00 92.31 271 ALA A N 1
ATOM 2031 C CA . ALA A 1 271 ? 10.142 -6.573 4.609 1.00 92.31 271 ALA A CA 1
ATOM 2032 C C . ALA A 1 271 ? 10.270 -7.249 5.989 1.00 92.31 271 ALA A C 1
ATOM 2034 O O . ALA A 1 271 ? 9.754 -8.352 6.173 1.00 92.31 271 ALA A O 1
ATOM 2035 N N . GLY A 1 272 ? 10.921 -6.589 6.955 1.00 91.06 272 GLY A N 1
ATOM 2036 C CA . GLY A 1 272 ? 11.119 -7.088 8.316 1.00 91.06 272 GLY A CA 1
ATOM 2037 C C . GLY A 1 272 ? 12.242 -8.118 8.420 1.00 91.06 272 GLY A C 1
ATOM 2038 O O . GLY A 1 272 ? 12.885 -8.459 7.432 1.00 91.06 272 GLY A O 1
ATOM 2039 N N . THR A 1 273 ? 12.492 -8.631 9.623 1.00 90.50 273 THR A N 1
ATOM 2040 C CA . THR A 1 273 ? 13.516 -9.661 9.864 1.00 90.50 273 THR A CA 1
ATOM 2041 C C . THR A 1 273 ? 13.195 -10.959 9.117 1.00 90.50 273 THR A C 1
ATOM 2043 O O . THR A 1 273 ? 12.014 -11.284 8.980 1.00 90.50 273 THR A O 1
ATOM 2046 N N . PRO A 1 274 ? 14.199 -11.717 8.643 1.00 91.31 274 PRO A N 1
ATOM 2047 C CA . PRO A 1 274 ? 13.951 -12.998 7.993 1.00 91.31 274 PRO A CA 1
ATOM 2048 C C . PRO A 1 274 ? 13.343 -13.978 8.996 1.00 91.31 274 PRO A C 1
ATOM 2050 O O . PRO A 1 274 ? 13.660 -13.935 10.188 1.00 91.31 274 PRO A O 1
ATOM 2053 N N . VAL A 1 275 ? 12.465 -14.850 8.516 1.00 87.44 275 VAL A N 1
ATOM 2054 C CA . VAL A 1 275 ? 12.014 -16.003 9.295 1.00 87.44 275 VAL A CA 1
ATOM 2055 C C . VAL A 1 275 ? 13.211 -16.949 9.411 1.00 87.44 275 VAL A C 1
ATOM 2057 O O . VAL A 1 275 ? 13.877 -17.214 8.412 1.00 87.44 275 VAL A O 1
ATOM 2060 N N . ALA A 1 276 ? 13.543 -17.377 10.630 1.00 74.31 276 ALA A N 1
ATOM 2061 C CA . ALA A 1 276 ? 14.560 -18.406 10.826 1.00 74.31 276 ALA A CA 1
ATOM 2062 C C . ALA A 1 276 ? 14.061 -19.728 10.218 1.00 74.31 276 ALA A C 1
ATOM 2064 O O . ALA A 1 276 ? 12.872 -20.026 10.351 1.00 74.31 276 ALA A O 1
ATOM 2065 N N . GLU A 1 277 ? 14.949 -20.469 9.548 1.00 53.06 277 GLU A N 1
ATOM 2066 C CA . GLU A 1 277 ? 14.681 -21.858 9.138 1.00 53.06 277 GLU A CA 1
ATOM 2067 C C . GLU A 1 277 ? 14.345 -22.752 10.340 1.00 53.06 277 GLU A C 1
ATOM 2069 O O . GLU A 1 277 ? 14.965 -22.566 11.418 1.00 53.06 277 GLU A O 1
#

pLDDT: mean 80.02, std 18.73, range [23.7, 96.81]

Sequence (277 aa):
MRSAAAWLVTAARSSAMSVSSCSQLDARGLVEEVDRTGVGRVTDIRLFERVHVDLGRLPSRFPYMLITPQYNVERALLARAVEAGARIVYDAAVTAVRQDATGAEVDTAGGTYRADYVVGTDGFHSAVRQALGQPFPGKSVLKSIMLADVRLRETPGTALRVPAVHRKLTGRLTALGFRYRHAAGEHRLTGTRMPDAPLADGTRLSEALRGGRFVLVGTGDVTGWEDRVRVTAPAAPGADTVLVRPDGHVAKVFTGTPDPAALRDTLTALAGTPVAE

Secondary structure (DSSP, 8-state):
---------SS-S--EE-HHHHHHHHTTT-HHHHHHT-SEEE-EEEETTTEEEEGGGSSSS--SEEE--HHHHHHHHHHHHHHTTPPP-TT--EEEEEEETTEEEEEETTEEEEES-----S-TT-HHHHHTT-------------------SSPPP-----HHHHHHHHHHHTSTT------TTS-TTTTSBPP--BBTTS-BHHHHGGGSSEEEES----TT-TTTEEEE-BSSTTPPEEEE-TTSBEEEEESSSPPHHHHHHHHHHHH-SPPP-

Foldseek 3Di:
DDDDDDDDDDDAPDQKAFLLRLLLCLLQVQNVQQLVQFPDWAQWDDPDVPQIDRLVPDLGPRSTITGGGPVSVVVSVVVSCVVVVDDDDPQFDWQAKDDDPQFIWTQGPVGIDTDNDDDFPPPDPTNHCVNVVHDDDDDPPPPPPDDDDDDDPDRDDDDDPDVVVSVVVNCVRNVQVFFDDDDPPADPQARHADRQAAFCVRHTPSHVLNLQAKEWAPDADPAQCVSRYHYTYGNDPQDWTFTAHSSRGTNHTHRGDDDHVVVQVSCCVRVNHGHDD